Protein AF-A0A812MZ91-F1 (afdb_monomer_lite)

Structure (mmCIF, N/CA/C/O backbone):
data_AF-A0A812MZ91-F1
#
_entry.id   AF-A0A812MZ91-F1
#
loop_
_atom_site.group_PDB
_atom_site.id
_atom_site.type_symbol
_atom_site.label_atom_id
_atom_site.label_alt_id
_atom_site.label_comp_id
_atom_site.label_asym_id
_atom_site.label_entity_id
_atom_site.label_seq_id
_atom_site.pdbx_PDB_ins_code
_atom_site.Cartn_x
_atom_site.Cartn_y
_atom_site.Cartn_z
_atom_site.occupancy
_atom_site.B_iso_or_equiv
_atom_site.auth_seq_id
_atom_site.auth_comp_id
_atom_site.auth_asym_id
_atom_site.auth_atom_id
_atom_site.pdbx_PDB_model_num
ATOM 1 N N . MET A 1 1 ? 17.081 -1.486 -25.525 1.00 64.62 1 MET A N 1
ATOM 2 C CA . MET A 1 1 ? 16.734 -2.925 -25.449 1.00 64.62 1 MET A CA 1
ATOM 3 C C . MET A 1 1 ? 16.630 -3.284 -23.969 1.00 64.62 1 MET A C 1
ATOM 5 O O . MET A 1 1 ? 17.448 -2.777 -23.213 1.00 64.62 1 MET A O 1
ATOM 9 N N . LEU A 1 2 ? 15.611 -4.034 -23.534 1.00 70.88 2 LEU A N 1
ATOM 10 C CA . LEU A 1 2 ? 15.450 -4.390 -22.114 1.00 70.88 2 LEU A CA 1
ATOM 11 C C . LEU A 1 2 ? 16.552 -5.361 -21.653 1.00 70.88 2 LEU A C 1
ATOM 13 O O . LEU A 1 2 ? 16.883 -6.253 -22.438 1.00 70.88 2 LEU A O 1
ATOM 17 N N . PRO A 1 3 ? 17.059 -5.254 -20.407 1.00 80.31 3 PRO A N 1
ATOM 18 C CA . PRO A 1 3 ? 17.924 -6.279 -19.821 1.00 80.31 3 PRO A CA 1
ATOM 19 C C . PRO A 1 3 ? 17.261 -7.661 -19.872 1.00 80.31 3 PRO A C 1
ATOM 21 O O . PRO A 1 3 ? 16.046 -7.759 -19.709 1.00 80.31 3 PRO A O 1
ATOM 24 N N . GLU A 1 4 ? 18.042 -8.724 -20.066 1.00 84.44 4 GLU A N 1
ATOM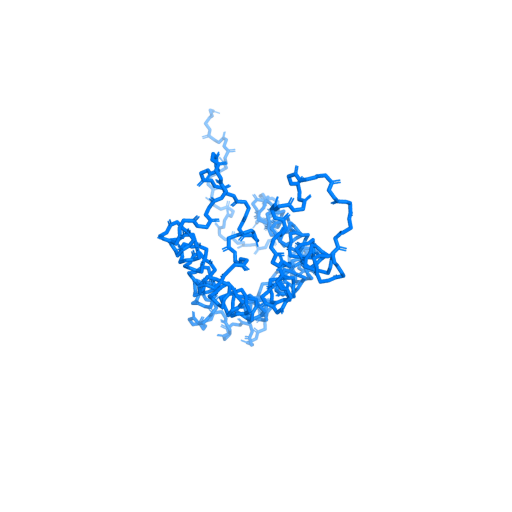 25 C CA . GLU A 1 4 ? 17.540 -10.107 -20.153 1.00 84.44 4 GLU A CA 1
ATOM 26 C C . GLU A 1 4 ? 16.669 -10.486 -18.944 1.00 84.44 4 GLU A C 1
ATOM 28 O O . GLU A 1 4 ? 15.541 -10.945 -19.107 1.00 84.44 4 GLU A O 1
ATOM 33 N N . SER A 1 5 ? 17.111 -10.133 -17.736 1.00 81.50 5 SER A N 1
ATOM 34 C CA . SER A 1 5 ? 16.363 -10.348 -16.490 1.00 81.50 5 SER A CA 1
ATOM 35 C C . SER A 1 5 ? 14.999 -9.642 -16.451 1.00 81.50 5 SER A C 1
ATOM 37 O O . SER A 1 5 ? 14.035 -10.164 -15.887 1.00 81.50 5 SER A O 1
ATOM 39 N N . ALA A 1 6 ? 14.873 -8.469 -17.079 1.00 78.25 6 ALA A N 1
ATOM 40 C CA . ALA A 1 6 ? 13.596 -7.769 -17.197 1.00 78.25 6 ALA A CA 1
ATOM 41 C C . ALA A 1 6 ? 12.661 -8.475 -18.191 1.00 78.25 6 ALA A C 1
ATOM 43 O O . ALA A 1 6 ? 11.450 -8.509 -17.977 1.00 78.25 6 ALA A O 1
ATOM 44 N N . GLN A 1 7 ? 13.208 -9.075 -19.253 1.00 84.06 7 GLN A N 1
ATOM 45 C CA . GLN A 1 7 ? 12.432 -9.850 -20.225 1.00 84.06 7 GLN A CA 1
ATOM 46 C C . GLN A 1 7 ? 11.917 -11.163 -19.628 1.00 84.06 7 GLN A C 1
ATOM 48 O O . GLN A 1 7 ? 10.781 -11.550 -19.897 1.00 84.06 7 GLN A O 1
ATOM 53 N N . GLU A 1 8 ? 12.722 -11.838 -18.808 1.00 86.62 8 GLU A N 1
ATOM 54 C CA . GLU A 1 8 ? 12.293 -13.026 -18.064 1.00 86.62 8 GLU A CA 1
ATOM 55 C C . GLU A 1 8 ? 11.177 -12.689 -17.072 1.00 86.62 8 GLU A C 1
ATOM 57 O O . GLU A 1 8 ? 10.134 -13.343 -17.061 1.00 86.62 8 GLU A O 1
ATOM 62 N N . CYS A 1 9 ? 11.344 -11.610 -16.298 1.00 81.88 9 CYS A N 1
ATOM 63 C CA . CYS A 1 9 ? 10.322 -11.153 -15.358 1.00 81.88 9 CYS A CA 1
ATOM 64 C C . CYS A 1 9 ? 9.018 -10.752 -16.075 1.00 81.88 9 CYS A C 1
ATOM 66 O O . CYS A 1 9 ? 7.933 -11.097 -15.613 1.00 81.88 9 CYS A O 1
ATOM 68 N N . ALA A 1 10 ? 9.106 -10.107 -17.244 1.00 83.44 10 ALA A N 1
ATOM 69 C CA . ALA A 1 10 ? 7.944 -9.731 -18.055 1.00 83.44 10 ALA A CA 1
ATOM 70 C C . ALA A 1 10 ? 7.121 -10.932 -18.558 1.00 83.44 10 ALA A C 1
ATOM 72 O O . ALA A 1 10 ? 5.919 -10.800 -18.786 1.00 83.44 10 ALA A O 1
ATOM 73 N N . LYS A 1 11 ? 7.752 -12.102 -18.722 1.00 87.75 11 LYS A N 1
ATOM 74 C CA . LYS A 1 11 ? 7.082 -13.355 -19.110 1.00 87.75 11 LYS A CA 1
ATOM 75 C C . LYS A 1 11 ? 6.483 -14.102 -17.916 1.00 87.75 11 LYS A C 1
ATOM 77 O O . LYS A 1 11 ? 5.702 -15.030 -18.113 1.00 87.75 11 LYS A O 1
ATOM 82 N N . SER A 1 12 ? 6.848 -13.729 -16.690 1.00 91.12 12 SER A N 1
ATOM 83 C CA . SER A 1 12 ? 6.378 -14.406 -15.486 1.00 91.12 12 SER A CA 1
ATOM 84 C C . SER A 1 12 ? 4.889 -14.125 -15.244 1.00 91.12 12 SER A C 1
ATOM 86 O O . SER A 1 12 ? 4.499 -12.958 -15.146 1.00 91.12 12 SER A O 1
ATOM 88 N N . PRO A 1 13 ? 4.039 -15.155 -15.058 1.00 93.19 13 PRO A N 1
ATOM 89 C CA . PRO A 1 13 ? 2.626 -1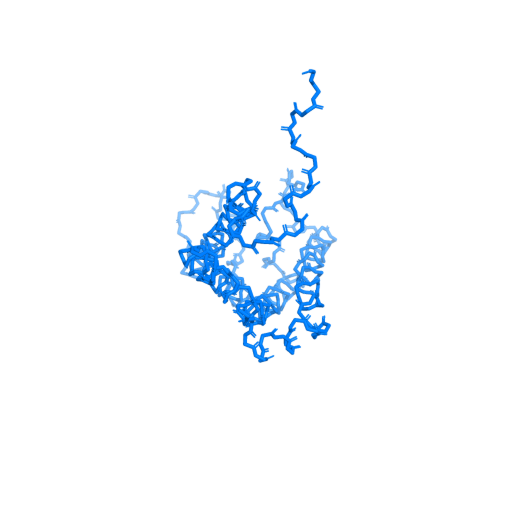4.946 -14.727 1.00 93.19 13 PRO A CA 1
ATOM 90 C C . PRO A 1 13 ? 2.451 -14.228 -13.379 1.00 93.19 13 PRO A C 1
ATOM 92 O O . PRO A 1 13 ? 1.458 -13.531 -13.161 1.00 93.19 13 PRO A O 1
ATOM 95 N N . TRP A 1 14 ? 3.443 -14.336 -12.491 1.00 93.69 14 TRP A N 1
ATOM 96 C CA . TRP A 1 14 ? 3.444 -13.699 -11.175 1.00 93.69 14 TRP A CA 1
ATOM 97 C C . TRP A 1 14 ? 3.466 -12.173 -11.235 1.00 93.69 14 TRP A C 1
ATOM 99 O O . TRP A 1 14 ? 2.962 -11.536 -10.312 1.00 93.69 14 TRP A O 1
ATOM 109 N N . LEU A 1 15 ? 3.971 -11.588 -12.328 1.00 89.12 15 LEU A N 1
ATOM 110 C CA . LEU A 1 15 ? 3.935 -10.140 -12.542 1.00 89.12 15 LEU A CA 1
ATOM 111 C C . LEU A 1 15 ? 2.499 -9.600 -12.465 1.00 89.12 15 LEU A C 1
ATOM 113 O O . LEU A 1 15 ? 2.268 -8.530 -11.907 1.00 89.12 15 LEU A O 1
ATOM 117 N N . TRP A 1 16 ? 1.535 -10.365 -12.979 1.00 90.81 16 TRP A N 1
ATOM 118 C CA . TRP A 1 16 ? 0.121 -9.990 -13.023 1.00 90.81 16 TRP A CA 1
ATOM 119 C C . TRP A 1 16 ? -0.694 -10.629 -11.901 1.00 90.81 16 TRP A C 1
ATOM 121 O O . TRP A 1 16 ? -1.603 -9.999 -11.363 1.00 90.81 16 TRP A O 1
ATOM 131 N N . ALA A 1 17 ? -0.352 -11.861 -11.514 1.00 94.12 17 ALA A N 1
ATOM 132 C CA . ALA A 1 17 ? -1.084 -12.584 -10.483 1.00 94.12 17 ALA A CA 1
ATOM 133 C C . ALA A 1 17 ? -0.936 -11.940 -9.097 1.00 94.12 17 ALA A C 1
ATOM 135 O O . ALA A 1 17 ? -1.937 -11.788 -8.405 1.00 94.12 17 ALA A O 1
ATOM 136 N N . ILE A 1 18 ? 0.271 -11.521 -8.687 1.00 95.38 18 ILE A N 1
ATOM 137 C CA . ILE A 1 18 ? 0.490 -10.983 -7.330 1.00 95.38 18 ILE A CA 1
ATOM 138 C C . ILE A 1 18 ? -0.328 -9.705 -7.068 1.00 95.38 18 ILE A C 1
ATOM 140 O O . ILE A 1 18 ? -1.026 -9.679 -6.053 1.00 95.38 18 ILE A O 1
ATOM 144 N N . PRO A 1 19 ? -0.337 -8.682 -7.949 1.00 91.31 19 PRO A N 1
ATOM 145 C CA . PRO A 1 19 ? -1.206 -7.519 -7.762 1.00 91.31 19 PRO A CA 1
ATOM 146 C C . PRO A 1 19 ? -2.691 -7.892 -7.697 1.00 91.31 19 PRO A C 1
ATOM 148 O O . PRO A 1 19 ? -3.422 -7.352 -6.870 1.00 91.31 19 PRO A O 1
ATOM 151 N N . GLY A 1 20 ? -3.135 -8.838 -8.535 1.00 94.94 20 GLY A N 1
ATOM 152 C CA . GLY A 1 20 ? -4.517 -9.323 -8.537 1.00 94.94 20 GLY A CA 1
ATOM 153 C C . GLY A 1 20 ? -4.904 -10.010 -7.226 1.00 94.94 20 GLY A C 1
ATOM 154 O O . GLY A 1 20 ? -5.945 -9.698 -6.649 1.00 94.94 20 GLY A O 1
ATOM 155 N N . ILE A 1 21 ? -4.037 -10.885 -6.710 1.00 96.88 21 ILE A N 1
ATOM 156 C CA . ILE A 1 21 ? -4.215 -11.547 -5.410 1.00 96.88 21 ILE A CA 1
ATOM 157 C C . ILE A 1 21 ? -4.198 -10.508 -4.283 1.00 96.88 21 ILE A C 1
ATOM 159 O O . ILE A 1 21 ? -5.040 -10.570 -3.393 1.00 96.88 21 ILE A O 1
ATOM 163 N N . GLY A 1 22 ? -3.291 -9.527 -4.331 1.00 95.44 22 GLY A N 1
ATOM 164 C CA . GLY A 1 22 ? -3.230 -8.433 -3.359 1.00 95.44 22 GLY A CA 1
ATOM 165 C C . GLY A 1 22 ? -4.513 -7.604 -3.326 1.00 95.44 22 GLY A C 1
ATOM 166 O O . GLY A 1 22 ? -5.061 -7.361 -2.253 1.00 95.44 22 GLY A O 1
ATOM 167 N N . ALA A 1 23 ? -5.044 -7.233 -4.495 1.00 94.25 23 ALA A N 1
ATOM 168 C CA . ALA A 1 23 ? -6.307 -6.508 -4.606 1.00 94.25 23 ALA A CA 1
ATOM 169 C C . ALA A 1 23 ? -7.493 -7.333 -4.086 1.00 94.25 23 ALA A C 1
ATOM 171 O O . ALA A 1 23 ? -8.323 -6.817 -3.334 1.00 94.25 23 ALA A O 1
ATOM 172 N N . PHE A 1 24 ? -7.558 -8.620 -4.440 1.00 96.38 24 PHE A N 1
ATOM 173 C CA . PHE A 1 24 ? -8.588 -9.532 -3.944 1.00 96.38 24 PHE A CA 1
ATOM 174 C C . PHE A 1 24 ? -8.500 -9.717 -2.424 1.00 96.38 24 PHE A C 1
ATOM 176 O O . PHE A 1 24 ? -9.515 -9.671 -1.739 1.00 96.38 24 PHE A O 1
ATOM 183 N N . CYS A 1 25 ? -7.291 -9.858 -1.877 1.00 96.25 25 CYS A N 1
ATOM 184 C CA . CYS A 1 25 ? -7.063 -9.989 -0.442 1.00 96.25 25 CYS A CA 1
ATOM 185 C C . CYS A 1 25 ? -7.500 -8.726 0.311 1.00 96.25 25 CYS A C 1
ATOM 187 O O . CYS A 1 25 ? -8.271 -8.826 1.264 1.00 96.25 25 CYS A O 1
ATOM 189 N N . GLY A 1 26 ? -7.089 -7.539 -0.143 1.00 94.19 26 GLY A N 1
ATOM 190 C CA . GLY A 1 26 ? -7.459 -6.279 0.502 1.00 94.19 26 GLY A CA 1
ATOM 191 C C . GLY A 1 26 ? -8.965 -6.006 0.443 1.00 94.19 26 GLY A C 1
ATOM 192 O O . GLY A 1 26 ? -9.587 -5.713 1.463 1.00 94.19 26 GLY A O 1
ATOM 193 N N . THR A 1 27 ? -9.582 -6.163 -0.732 1.00 94.94 27 THR A N 1
ATOM 194 C CA . THR A 1 27 ? -11.039 -5.975 -0.896 1.00 94.94 27 THR A CA 1
ATOM 195 C C . THR A 1 27 ? -11.849 -7.032 -0.148 1.00 94.94 27 THR A C 1
ATOM 197 O O . THR A 1 27 ? -12.826 -6.691 0.517 1.00 94.94 27 THR A O 1
ATOM 200 N N . GLY A 1 28 ? -11.415 -8.293 -0.185 1.00 95.94 28 GLY A N 1
ATOM 201 C CA . GLY A 1 28 ? -12.013 -9.389 0.572 1.00 95.94 28 GLY A CA 1
ATOM 202 C C . GLY A 1 28 ? -11.918 -9.174 2.081 1.00 95.94 28 GLY A C 1
ATOM 203 O O . GLY A 1 28 ? -12.900 -9.397 2.780 1.00 95.94 28 GLY A O 1
ATOM 204 N N . THR A 1 29 ? -10.788 -8.659 2.576 1.00 95.44 29 THR A N 1
ATOM 205 C CA . THR A 1 29 ? -10.618 -8.271 3.986 1.00 95.44 29 THR A CA 1
ATOM 206 C C . THR A 1 29 ? -11.635 -7.205 4.368 1.00 95.44 29 THR A C 1
ATOM 208 O O . THR A 1 29 ? -12.370 -7.383 5.331 1.00 95.44 29 THR A O 1
ATOM 211 N N . ILE A 1 30 ? -11.742 -6.127 3.588 1.00 93.25 30 ILE A N 1
ATOM 212 C CA . ILE A 1 30 ? -12.707 -5.049 3.846 1.00 93.25 30 ILE A CA 1
ATOM 213 C C . ILE A 1 30 ? -14.141 -5.591 3.889 1.00 93.25 30 ILE A C 1
ATOM 215 O O . ILE A 1 30 ? -14.887 -5.289 4.820 1.00 93.25 30 ILE A O 1
ATOM 219 N N . ALA A 1 31 ? -14.517 -6.413 2.907 1.00 93.81 31 ALA A N 1
ATOM 220 C CA . ALA A 1 31 ? -15.847 -7.006 2.833 1.00 93.81 31 ALA A CA 1
ATOM 221 C C . ALA A 1 31 ? -16.133 -7.939 4.021 1.00 93.81 31 ALA A C 1
ATOM 223 O O . ALA A 1 31 ? -17.214 -7.871 4.604 1.00 93.81 31 ALA A O 1
ATOM 224 N N . ALA A 1 32 ? -15.166 -8.776 4.405 1.00 94.69 32 ALA A N 1
ATOM 225 C CA . ALA A 1 32 ? -15.294 -9.699 5.528 1.00 94.69 32 ALA A CA 1
ATOM 226 C C . ALA A 1 32 ? -15.422 -8.957 6.863 1.00 94.69 32 ALA A C 1
ATOM 228 O O . ALA A 1 32 ? -16.331 -9.251 7.635 1.00 94.69 32 ALA A O 1
ATOM 229 N N . VAL A 1 33 ? -14.567 -7.961 7.114 1.00 93.19 33 VAL A N 1
ATOM 230 C CA . VAL A 1 33 ? -14.615 -7.142 8.335 1.00 93.19 33 VAL A CA 1
ATOM 231 C C . VAL A 1 33 ? -15.950 -6.393 8.414 1.00 93.19 33 VAL A C 1
ATOM 233 O O . VAL A 1 33 ? -16.596 -6.412 9.457 1.00 93.19 33 VAL A O 1
ATOM 236 N N . TYR A 1 34 ? -16.423 -5.806 7.308 1.00 91.56 34 TYR A N 1
ATOM 237 C CA . TYR A 1 34 ? -17.739 -5.161 7.270 1.00 91.56 34 TYR A CA 1
ATOM 238 C C . TYR A 1 34 ? -18.876 -6.140 7.582 1.00 91.56 34 TYR A C 1
ATOM 240 O O . TYR A 1 34 ? -19.752 -5.831 8.386 1.00 91.56 34 TYR A O 1
ATOM 248 N N . HIS A 1 35 ? -18.863 -7.322 6.962 1.00 92.69 35 HIS A N 1
ATOM 249 C CA . HIS A 1 35 ? -19.881 -8.344 7.189 1.00 92.69 35 HIS A CA 1
ATOM 250 C C . HIS A 1 35 ? -19.919 -8.795 8.653 1.00 92.69 35 HIS A C 1
ATOM 252 O O . HIS A 1 35 ? -20.995 -8.843 9.249 1.00 92.69 35 HIS A O 1
ATOM 258 N N . LEU A 1 36 ? -18.752 -9.068 9.241 1.00 93.38 36 LEU A N 1
ATOM 259 C CA . LEU A 1 36 ? -18.623 -9.461 10.641 1.00 93.38 36 LEU A CA 1
ATOM 260 C C . LEU A 1 36 ? -19.127 -8.354 11.574 1.00 93.38 36 LEU A C 1
ATOM 262 O O . LEU A 1 36 ? -20.018 -8.618 12.380 1.00 93.38 36 LEU A O 1
ATOM 266 N N . ALA A 1 37 ? -18.673 -7.112 11.385 1.00 90.19 37 ALA A N 1
ATOM 267 C CA . ALA A 1 37 ? -19.113 -5.966 12.180 1.00 90.19 37 ALA A CA 1
ATOM 268 C C . ALA A 1 37 ? -20.631 -5.726 12.076 1.00 90.19 37 ALA A C 1
ATOM 270 O O . ALA A 1 37 ? -21.291 -5.444 13.076 1.00 90.19 37 ALA A O 1
ATOM 271 N N . ALA A 1 38 ? -21.206 -5.867 10.877 1.00 89.38 38 ALA A N 1
ATOM 272 C CA . ALA A 1 38 ? -22.647 -5.754 10.663 1.00 89.38 38 ALA A CA 1
ATOM 273 C C . ALA A 1 38 ? -23.416 -6.870 11.382 1.00 89.38 38 ALA A C 1
ATOM 275 O O . ALA A 1 38 ? -24.393 -6.598 12.077 1.00 89.38 38 ALA A O 1
ATOM 276 N N . SER A 1 39 ? -22.957 -8.118 11.247 1.00 91.88 39 SER A N 1
ATOM 277 C CA . SER A 1 39 ? -23.596 -9.284 11.865 1.00 91.88 39 SER A CA 1
ATOM 278 C C . SER A 1 39 ? -23.500 -9.285 13.395 1.00 91.88 39 SER A C 1
ATOM 280 O O . SER A 1 39 ? -24.424 -9.746 14.060 1.00 91.88 39 SER A O 1
ATOM 282 N N . GLY A 1 40 ? -22.423 -8.721 13.952 1.00 90.00 40 GLY A N 1
ATOM 283 C CA . GLY A 1 40 ? -22.219 -8.554 15.391 1.00 90.00 40 GLY A CA 1
ATOM 284 C C . GLY A 1 40 ? -22.908 -7.324 15.988 1.00 90.00 40 GLY A C 1
ATOM 285 O O . GLY A 1 40 ? -22.879 -7.140 17.200 1.00 90.00 40 GLY A O 1
ATOM 286 N N . GLY A 1 41 ? -23.526 -6.462 15.170 1.00 88.44 41 GLY A N 1
ATOM 287 C CA . GLY A 1 41 ? -24.108 -5.203 15.649 1.00 88.44 41 GLY A CA 1
ATOM 288 C C . GLY A 1 41 ? -23.062 -4.187 16.130 1.00 88.44 41 GLY A C 1
ATOM 289 O O . GLY A 1 41 ? -23.378 -3.306 16.923 1.00 88.44 41 GLY A O 1
ATOM 290 N N . HIS A 1 42 ? -21.818 -4.302 15.658 1.00 87.19 42 HIS A N 1
ATOM 291 C CA . HIS A 1 42 ? -20.693 -3.435 16.021 1.00 87.19 42 HIS A CA 1
ATOM 292 C C . HIS A 1 42 ? -20.615 -2.156 15.170 1.00 87.19 42 HIS A C 1
ATOM 294 O O . HIS A 1 42 ? -19.781 -1.283 15.422 1.00 87.19 42 HIS A O 1
ATOM 300 N N . LEU A 1 43 ? -21.470 -2.023 14.149 1.00 83.69 43 LEU A N 1
ATOM 301 C CA . LEU A 1 43 ? -21.525 -0.815 13.329 1.00 83.69 43 LEU A CA 1
ATOM 302 C C . LEU A 1 43 ? -22.046 0.381 14.144 1.00 83.69 43 LEU A C 1
ATOM 304 O O . LEU A 1 43 ? -23.054 0.255 14.844 1.00 83.69 43 LEU A O 1
ATOM 308 N N . PRO A 1 44 ? -21.416 1.565 14.026 1.00 74.88 44 PRO A N 1
ATOM 309 C CA . PRO A 1 44 ? -21.918 2.755 14.690 1.00 74.88 44 PRO A CA 1
ATOM 310 C C . PRO A 1 44 ? -23.344 3.088 14.220 1.00 74.88 44 PRO A C 1
ATOM 312 O O . PRO A 1 44 ? -23.635 2.996 13.020 1.00 74.88 44 PRO A O 1
ATOM 315 N N . PRO A 1 45 ? -24.236 3.515 15.135 1.00 73.44 45 PRO A N 1
ATOM 316 C CA . PRO A 1 45 ? -25.602 3.870 14.778 1.00 73.44 45 PRO A CA 1
ATOM 317 C C . PRO A 1 45 ? -25.599 4.980 13.721 1.00 73.44 45 PRO A C 1
ATOM 319 O O . PRO A 1 45 ? -24.844 5.947 13.819 1.00 73.44 45 PRO A O 1
ATOM 322 N N . ASN A 1 46 ? -26.451 4.832 12.704 1.00 78.12 46 ASN A N 1
ATOM 323 C CA . ASN A 1 46 ? -26.554 5.723 11.539 1.00 78.12 46 ASN A CA 1
ATOM 324 C C . ASN A 1 46 ? -25.325 5.753 10.608 1.00 78.12 46 ASN A C 1
ATOM 326 O O . ASN A 1 46 ? -25.232 6.639 9.760 1.00 78.12 46 ASN A O 1
ATOM 330 N N . SER A 1 47 ? -24.393 4.801 10.720 1.00 71.94 47 SER A N 1
ATOM 331 C CA . SER A 1 47 ? -23.278 4.674 9.779 1.00 71.94 47 SER A CA 1
ATOM 332 C C . SER A 1 47 ? -23.486 3.496 8.833 1.00 71.94 47 SER A C 1
ATOM 334 O O . SER A 1 47 ? -23.451 2.339 9.240 1.00 71.94 47 SER A O 1
ATOM 336 N N . THR A 1 48 ? -23.681 3.782 7.547 1.00 67.56 48 THR A N 1
ATOM 337 C CA . THR A 1 48 ? -23.783 2.748 6.503 1.00 67.56 48 THR A CA 1
ATOM 338 C C . THR A 1 48 ? -22.416 2.310 5.980 1.00 67.56 48 THR A C 1
ATOM 340 O O . THR A 1 48 ? -22.252 1.162 5.575 1.00 67.56 48 THR A O 1
ATOM 343 N N . THR A 1 49 ? -21.431 3.213 5.999 1.00 71.50 49 THR A N 1
ATOM 344 C CA . THR A 1 49 ? -20.073 3.003 5.469 1.00 71.50 49 THR A CA 1
ATOM 345 C C . THR A 1 49 ? -19.041 3.714 6.353 1.00 71.50 49 THR A C 1
ATOM 347 O O . THR A 1 49 ? -18.499 4.753 5.953 1.00 71.50 49 THR A O 1
ATOM 350 N N . PRO A 1 50 ? -18.789 3.230 7.581 1.00 71.62 50 PRO A N 1
ATOM 351 C CA . PRO A 1 50 ? -17.753 3.819 8.417 1.00 71.62 50 PRO A CA 1
ATOM 352 C C . PRO A 1 50 ? -16.373 3.622 7.764 1.00 71.62 50 PRO A C 1
ATOM 354 O O . PRO A 1 50 ? -16.177 2.664 7.008 1.00 71.62 50 PRO A O 1
ATOM 357 N N . PRO A 1 51 ? -15.399 4.506 8.048 1.00 79.06 51 PRO A N 1
ATOM 358 C CA . PRO A 1 51 ? -14.007 4.280 7.686 1.00 79.06 51 PRO A CA 1
ATOM 359 C C . PRO A 1 51 ? -13.553 2.860 8.030 1.00 79.06 51 PRO A C 1
ATOM 361 O O . PRO A 1 51 ? -13.808 2.368 9.127 1.00 79.06 51 PRO A O 1
ATOM 364 N N . ILE A 1 52 ? -12.862 2.214 7.091 1.00 78.06 52 ILE A N 1
ATOM 365 C CA . ILE A 1 52 ? -12.454 0.803 7.185 1.00 78.06 52 ILE A CA 1
ATOM 366 C C . ILE A 1 52 ? -11.663 0.512 8.466 1.00 78.06 52 ILE A C 1
ATOM 368 O O . ILE A 1 52 ? -11.840 -0.538 9.075 1.00 78.06 52 ILE A O 1
ATOM 372 N N . SER A 1 53 ? -10.841 1.459 8.913 1.00 72.56 53 SER A N 1
ATOM 373 C CA . SER A 1 53 ? -10.073 1.342 10.153 1.00 72.56 53 SER A CA 1
ATOM 374 C C . SER A 1 53 ? -10.952 1.210 11.405 1.00 72.56 53 SER A C 1
ATOM 376 O O . SER A 1 53 ? -10.523 0.597 12.377 1.00 72.56 53 SER A O 1
ATOM 378 N N . PHE A 1 54 ? -12.190 1.717 11.390 1.00 75.38 54 PHE A N 1
ATOM 379 C CA . PHE A 1 54 ? -13.151 1.550 12.488 1.00 75.38 54 PHE A CA 1
ATOM 380 C C . PHE A 1 54 ? -13.890 0.217 12.459 1.00 75.38 54 PHE A C 1
ATOM 382 O O . PHE A 1 54 ? -14.486 -0.160 13.464 1.00 75.38 54 PHE A O 1
ATOM 389 N N . LEU A 1 55 ? -13.863 -0.487 11.328 1.00 76.00 55 LEU A N 1
ATOM 390 C CA . LEU A 1 55 ? -14.518 -1.781 11.209 1.00 76.00 55 LEU A CA 1
ATOM 391 C C . LEU A 1 55 ? -13.715 -2.881 11.901 1.00 76.00 55 LEU A C 1
ATOM 393 O O . LEU A 1 55 ? -14.312 -3.849 12.316 1.00 76.00 55 LEU A O 1
ATOM 397 N N . GLY A 1 56 ? -12.397 -2.750 12.066 1.00 75.88 56 GLY A N 1
ATOM 398 C CA . GLY A 1 56 ? -11.550 -3.779 12.680 1.00 75.88 56 GLY A CA 1
ATOM 399 C C . GLY A 1 56 ? -11.271 -3.564 14.166 1.00 75.88 56 GLY A C 1
ATOM 400 O O . GLY A 1 56 ? -10.138 -3.771 14.568 1.00 75.88 56 GLY A O 1
ATOM 401 N N . VAL A 1 57 ? -12.219 -3.063 14.964 1.00 81.75 57 VAL A N 1
ATOM 402 C CA . VAL A 1 57 ? -11.951 -2.633 16.358 1.00 81.75 57 VAL A CA 1
ATOM 403 C C . VAL A 1 57 ? -12.332 -3.690 17.404 1.00 81.75 57 VAL A C 1
ATOM 405 O O . VAL A 1 57 ? -11.736 -3.717 18.481 1.00 81.75 57 VAL A O 1
ATOM 408 N N . LEU A 1 58 ? -13.310 -4.550 17.113 1.00 86.50 58 LEU A N 1
ATOM 409 C CA . LEU A 1 58 ? -13.762 -5.622 18.005 1.00 86.50 58 LEU A CA 1
ATOM 410 C C . LEU A 1 58 ? -13.480 -6.992 17.372 1.00 86.50 58 LEU A C 1
ATOM 412 O O . LEU A 1 58 ? -13.219 -7.096 16.176 1.00 86.50 58 LEU A O 1
ATOM 416 N N . GLU A 1 59 ? -13.467 -8.049 18.182 1.00 90.00 59 GLU A N 1
ATOM 417 C CA . GLU A 1 59 ? -13.342 -9.417 17.667 1.00 90.00 59 GLU A CA 1
ATOM 418 C C . GLU A 1 59 ? -14.708 -9.953 17.206 1.00 90.00 59 GLU A C 1
ATOM 420 O O . GLU A 1 59 ? -15.715 -9.668 17.865 1.00 90.00 59 GLU A O 1
ATOM 425 N N . PRO A 1 60 ? -14.753 -10.786 16.144 1.00 93.12 60 PRO A N 1
ATOM 426 C CA . PRO A 1 60 ? -13.619 -11.398 15.425 1.00 93.12 60 PRO A CA 1
ATOM 427 C C . PRO A 1 60 ? -13.025 -10.555 14.279 1.00 93.12 60 PRO A C 1
ATOM 429 O O . PRO A 1 60 ? -12.035 -10.944 13.653 1.00 93.12 60 PRO A O 1
ATOM 432 N N . GLU A 1 61 ? -13.645 -9.430 13.930 1.00 92.31 61 GLU A N 1
ATOM 433 C CA . GLU A 1 61 ? -13.278 -8.655 12.747 1.00 92.31 61 GLU A CA 1
ATOM 434 C C . GLU A 1 61 ? -11.917 -7.955 12.857 1.00 92.31 61 GLU A C 1
ATOM 436 O O . GLU A 1 61 ? -11.247 -7.744 11.845 1.00 92.31 61 GLU A O 1
ATOM 441 N N . HIS A 1 62 ? -11.460 -7.679 14.075 1.00 91.31 62 HIS A N 1
ATOM 442 C CA . HIS A 1 62 ? -10.122 -7.179 14.369 1.00 91.31 62 HIS A CA 1
ATOM 443 C C . HIS A 1 62 ? -9.031 -8.155 13.901 1.00 91.31 62 HIS A C 1
ATOM 445 O O . HIS A 1 62 ? -8.148 -7.751 13.142 1.00 91.31 62 HIS A O 1
ATOM 451 N N . THR A 1 63 ? -9.124 -9.449 14.228 1.00 94.06 63 THR A N 1
ATOM 452 C CA . THR A 1 63 ? -8.161 -10.458 13.742 1.00 94.06 63 THR A CA 1
ATOM 453 C C . THR A 1 63 ? -8.126 -10.526 12.209 1.00 94.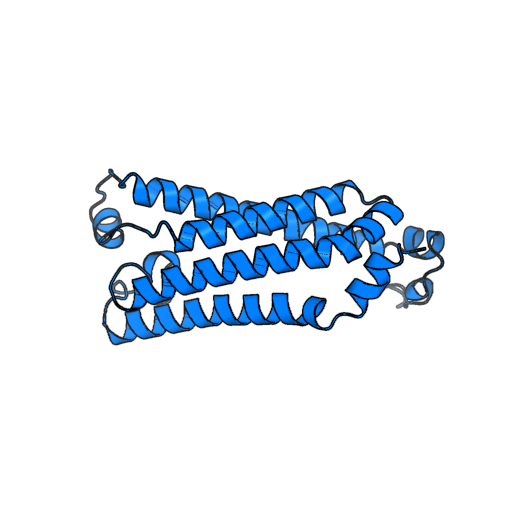06 63 THR A C 1
ATOM 455 O O . THR A 1 63 ? -7.054 -10.573 11.598 1.00 94.06 63 THR A O 1
ATOM 458 N N . VAL A 1 64 ? -9.300 -10.497 11.565 1.00 95.12 64 VAL A N 1
ATOM 459 C CA . VAL A 1 64 ? -9.408 -10.519 10.095 1.00 95.12 64 VAL A CA 1
ATOM 460 C C . VAL A 1 64 ? -8.757 -9.281 9.483 1.00 95.12 64 VAL A C 1
ATOM 462 O O . VAL A 1 64 ? -8.010 -9.399 8.511 1.00 95.12 64 VAL A O 1
ATOM 465 N N . TYR A 1 65 ? -8.988 -8.107 10.073 1.00 94.00 65 TYR A N 1
ATOM 466 C CA . TYR A 1 65 ? -8.360 -6.857 9.660 1.00 94.00 65 TYR A CA 1
ATOM 467 C C . TYR A 1 65 ? -6.831 -6.943 9.740 1.00 94.00 65 TYR A C 1
ATOM 469 O O . TYR A 1 65 ? -6.148 -6.631 8.762 1.00 94.00 65 TYR A O 1
ATOM 477 N N . GLN A 1 66 ? -6.292 -7.394 10.878 1.00 94.19 66 GLN A N 1
ATOM 478 C CA . GLN A 1 66 ? -4.849 -7.468 11.114 1.00 94.19 66 GLN A CA 1
ATOM 479 C C . GLN A 1 66 ? -4.146 -8.338 10.073 1.00 94.19 66 GLN A C 1
ATOM 481 O O . GLN A 1 66 ? -3.223 -7.890 9.386 1.00 94.19 66 GLN A O 1
ATOM 486 N N . LEU A 1 67 ? -4.620 -9.576 9.920 1.00 96.06 67 LEU A N 1
ATOM 487 C CA . LEU A 1 67 ? -4.037 -10.535 8.987 1.00 96.06 67 LEU A CA 1
ATOM 488 C C . LEU A 1 67 ? -4.231 -10.092 7.538 1.00 96.06 67 LEU A C 1
ATOM 490 O O . LEU A 1 67 ? -3.295 -10.153 6.743 1.00 96.06 67 LEU A O 1
ATOM 494 N N . GLY A 1 68 ? -5.424 -9.608 7.199 1.00 95.81 68 GLY A N 1
ATOM 495 C CA . GLY A 1 68 ? -5.754 -9.182 5.849 1.00 95.81 68 GLY A CA 1
ATOM 496 C C . GLY A 1 68 ? -4.905 -8.008 5.365 1.00 95.81 68 GLY A C 1
ATOM 497 O O . GLY A 1 68 ? -4.323 -8.071 4.278 1.00 95.81 68 GLY A O 1
ATOM 498 N N . PHE A 1 69 ? -4.754 -6.957 6.178 1.00 95.19 69 PHE A N 1
ATOM 499 C CA . PHE A 1 69 ? -3.918 -5.804 5.823 1.00 95.19 69 PHE A CA 1
ATOM 500 C C . PHE A 1 69 ? -2.418 -6.109 5.877 1.00 95.19 69 PHE A C 1
ATOM 502 O O . PHE A 1 69 ? -1.675 -5.614 5.024 1.00 95.19 69 PHE A O 1
ATOM 509 N N . LEU A 1 70 ? -1.971 -6.981 6.789 1.00 97.00 70 LEU A N 1
ATOM 510 C CA . LEU A 1 70 ? -0.592 -7.473 6.796 1.00 97.00 70 LEU A CA 1
ATOM 511 C C . LEU A 1 70 ? -0.263 -8.218 5.495 1.00 97.00 70 LEU A C 1
ATOM 513 O O . LEU A 1 70 ? 0.702 -7.872 4.812 1.00 97.00 70 LEU A O 1
ATOM 517 N N . VAL A 1 71 ? -1.088 -9.198 5.116 1.00 97.62 71 VAL A N 1
ATOM 518 C CA . VAL A 1 71 ? -0.908 -9.972 3.878 1.00 97.62 71 VAL A CA 1
ATOM 519 C C . VAL A 1 71 ? -0.997 -9.064 2.652 1.00 97.62 71 VAL A C 1
ATOM 521 O O . VAL A 1 71 ? -0.154 -9.161 1.759 1.00 97.62 71 VAL A O 1
ATOM 524 N N . THR A 1 72 ? -1.950 -8.129 2.626 1.00 97.38 72 THR A N 1
ATOM 525 C CA . THR A 1 72 ? -2.074 -7.140 1.546 1.00 97.38 72 THR A CA 1
ATOM 526 C C . THR A 1 72 ? -0.799 -6.306 1.407 1.00 97.38 72 THR A C 1
ATOM 528 O O . THR A 1 72 ? -0.275 -6.176 0.303 1.00 97.38 72 THR A O 1
ATOM 531 N N . GLY A 1 73 ? -0.249 -5.789 2.510 1.00 97.44 73 GLY A N 1
ATOM 532 C CA . GLY A 1 73 ? 0.998 -5.020 2.494 1.00 97.44 73 GLY A CA 1
ATOM 533 C C . GLY A 1 73 ? 2.197 -5.822 1.976 1.00 97.44 73 GLY A C 1
ATOM 534 O O . GLY A 1 73 ? 2.981 -5.310 1.176 1.00 97.44 73 GLY A O 1
ATOM 535 N N . LEU A 1 74 ? 2.311 -7.100 2.350 1.00 98.06 74 LEU A N 1
ATOM 536 C CA . LEU A 1 74 ? 3.362 -7.994 1.846 1.00 98.06 74 LEU A CA 1
ATOM 537 C C . LEU A 1 74 ? 3.209 -8.292 0.344 1.00 98.06 74 LEU A C 1
ATOM 539 O O . LEU A 1 74 ? 4.198 -8.292 -0.392 1.00 98.06 74 LEU A O 1
ATOM 543 N N . LEU A 1 75 ? 1.980 -8.498 -0.136 1.00 98.00 75 LEU A N 1
ATOM 544 C CA . LEU A 1 75 ? 1.696 -8.696 -1.561 1.00 98.00 75 LEU A CA 1
ATOM 545 C C . LEU A 1 75 ? 1.952 -7.425 -2.380 1.00 98.00 75 LEU A C 1
ATOM 547 O O . LEU A 1 75 ? 2.456 -7.511 -3.503 1.00 98.00 75 LEU A O 1
ATOM 551 N N . LEU A 1 76 ? 1.672 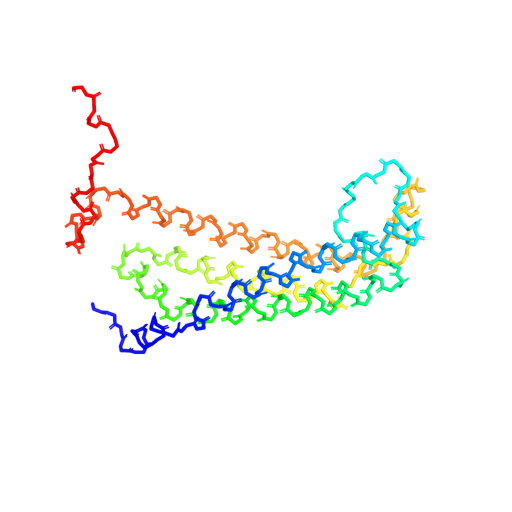-6.242 -1.824 1.00 96.88 76 LEU A N 1
ATOM 552 C CA . LEU A 1 76 ? 2.052 -4.966 -2.433 1.00 96.88 76 LEU A CA 1
ATOM 553 C C . LEU A 1 76 ? 3.577 -4.836 -2.522 1.00 96.88 76 LEU A C 1
ATOM 555 O O . LEU A 1 76 ? 4.086 -4.528 -3.597 1.00 96.88 76 LEU A O 1
ATOM 559 N N . ALA A 1 77 ? 4.322 -5.171 -1.465 1.00 97.94 77 ALA A N 1
ATOM 560 C CA . ALA A 1 77 ? 5.786 -5.150 -1.487 1.00 97.94 77 ALA A CA 1
ATOM 561 C C . ALA A 1 77 ? 6.362 -6.092 -2.561 1.00 97.94 77 ALA A C 1
ATOM 563 O O . ALA A 1 77 ? 7.240 -5.706 -3.340 1.00 97.94 77 ALA A O 1
ATOM 564 N N . ALA A 1 78 ? 5.829 -7.314 -2.655 1.00 97.12 78 ALA A N 1
ATOM 565 C CA . ALA A 1 78 ? 6.187 -8.263 -3.707 1.00 97.12 78 ALA A CA 1
ATOM 566 C C . ALA A 1 78 ? 5.848 -7.717 -5.106 1.00 97.12 78 ALA A C 1
ATOM 568 O O . ALA A 1 78 ? 6.665 -7.817 -6.025 1.00 97.12 78 ALA A O 1
ATOM 569 N N . SER A 1 79 ? 4.686 -7.072 -5.255 1.00 96.06 79 SER A N 1
ATOM 570 C CA . SER A 1 79 ? 4.280 -6.410 -6.499 1.00 96.06 79 SER A CA 1
ATOM 571 C C . SER A 1 79 ? 5.271 -5.317 -6.889 1.00 96.06 79 SER A C 1
ATOM 573 O O . SER A 1 79 ? 5.762 -5.322 -8.014 1.00 96.06 79 SER A O 1
ATOM 575 N N . VAL A 1 80 ? 5.644 -4.432 -5.960 1.00 96.81 80 VAL A N 1
ATOM 576 C CA . VAL A 1 80 ? 6.625 -3.364 -6.202 1.00 96.81 80 VAL A CA 1
ATOM 577 C C . VAL A 1 80 ? 7.963 -3.953 -6.633 1.00 96.81 80 VAL A C 1
ATOM 579 O O . VAL A 1 80 ? 8.552 -3.479 -7.604 1.00 96.81 80 VAL A O 1
ATOM 582 N N . ARG A 1 81 ? 8.436 -5.017 -5.973 1.00 95.38 81 ARG A N 1
ATOM 583 C CA . ARG A 1 81 ? 9.697 -5.689 -6.319 1.00 95.38 81 ARG A CA 1
ATOM 584 C C . ARG A 1 81 ? 9.697 -6.244 -7.746 1.00 95.38 81 ARG A C 1
ATOM 586 O O . ARG A 1 81 ? 10.688 -6.046 -8.451 1.00 95.38 81 ARG A O 1
ATOM 593 N N . LEU A 1 82 ? 8.625 -6.929 -8.152 1.00 91.38 82 LEU A N 1
ATOM 594 C CA . LEU A 1 82 ? 8.492 -7.512 -9.493 1.00 91.38 82 LEU A CA 1
ATOM 595 C C . LEU A 1 82 ? 8.321 -6.434 -10.563 1.00 91.38 82 LEU A C 1
ATOM 597 O O . LEU A 1 82 ? 9.050 -6.418 -11.554 1.00 91.38 82 LEU A O 1
ATOM 601 N N . TRP A 1 83 ? 7.401 -5.496 -10.338 1.00 89.19 83 TRP A N 1
ATOM 602 C CA . TRP A 1 83 ? 7.100 -4.433 -11.291 1.00 89.19 83 TRP A CA 1
ATOM 603 C C . TRP A 1 83 ? 8.287 -3.503 -11.499 1.00 89.19 83 TRP A C 1
ATOM 605 O O . TRP A 1 83 ? 8.565 -3.120 -12.630 1.00 89.19 83 TRP A O 1
ATOM 615 N N . SER A 1 84 ? 9.055 -3.200 -10.453 1.00 92.56 84 SER A N 1
ATOM 616 C CA . SER A 1 84 ? 10.235 -2.337 -10.585 1.00 92.56 84 SER A CA 1
ATOM 617 C C . SER A 1 84 ? 11.344 -2.973 -11.419 1.00 92.56 84 SER A C 1
ATOM 619 O O . SER A 1 84 ? 12.087 -2.250 -12.073 1.00 92.56 84 SER A O 1
ATOM 621 N N . ALA A 1 85 ? 11.441 -4.306 -11.462 1.00 90.25 85 ALA A N 1
ATOM 622 C CA . ALA A 1 85 ? 12.404 -4.990 -12.326 1.00 90.25 85 ALA A CA 1
ATOM 623 C C . ALA A 1 85 ? 12.069 -4.846 -13.822 1.00 90.25 85 ALA A C 1
ATOM 625 O O . ALA A 1 85 ? 12.966 -4.921 -14.658 1.00 90.25 85 ALA A O 1
ATOM 626 N N . VAL A 1 86 ? 10.793 -4.627 -14.159 1.00 87.00 86 VAL A N 1
ATOM 627 C CA . VAL A 1 86 ? 10.313 -4.529 -15.547 1.00 87.00 86 VAL A CA 1
ATOM 628 C C . VAL A 1 86 ? 10.096 -3.075 -15.960 1.00 87.00 86 VAL A C 1
ATOM 630 O O . VAL A 1 86 ? 10.635 -2.622 -16.966 1.00 87.00 86 VAL A O 1
ATOM 633 N N . PHE A 1 87 ? 9.324 -2.321 -15.179 1.00 86.12 87 PHE A N 1
ATOM 634 C CA . PHE A 1 87 ? 8.842 -0.995 -15.554 1.00 86.12 87 PHE A CA 1
ATOM 635 C C . PHE A 1 87 ? 9.828 0.127 -15.250 1.00 86.12 87 PHE A C 1
ATOM 637 O O . PHE A 1 87 ? 9.884 1.081 -16.021 1.00 86.12 87 PHE A O 1
ATOM 644 N N . ALA A 1 88 ? 10.640 0.031 -14.191 1.00 89.56 88 ALA A N 1
ATOM 645 C CA . ALA A 1 88 ? 11.601 1.095 -13.902 1.00 89.56 88 ALA A CA 1
ATOM 646 C C . ALA A 1 88 ? 12.639 1.263 -15.034 1.00 89.56 88 ALA A C 1
ATOM 648 O O . ALA A 1 88 ? 12.797 2.391 -15.500 1.00 89.56 88 ALA A O 1
ATOM 649 N N . PRO A 1 89 ? 13.252 0.190 -15.586 1.00 86.31 89 PRO A N 1
ATOM 650 C CA . PRO A 1 89 ? 14.135 0.315 -16.748 1.00 86.31 89 PRO A CA 1
ATOM 651 C C . PRO A 1 89 ? 13.444 0.900 -17.986 1.00 86.31 89 PRO A C 1
ATOM 653 O O . PRO A 1 89 ? 14.067 1.657 -18.726 1.00 86.31 89 PRO A O 1
ATOM 656 N N . LEU A 1 90 ? 12.164 0.575 -18.213 1.00 83.06 90 LEU A N 1
ATOM 657 C CA . LEU A 1 90 ? 11.388 1.125 -19.331 1.00 83.06 90 LEU A CA 1
ATOM 658 C C . LEU A 1 90 ? 11.160 2.628 -19.183 1.00 83.06 90 LEU A C 1
ATOM 660 O O . LEU A 1 90 ? 11.351 3.371 -20.142 1.00 83.06 90 LEU A O 1
ATOM 664 N N . LEU A 1 91 ? 10.771 3.071 -17.988 1.00 86.75 91 LEU A N 1
ATOM 665 C CA . LEU A 1 91 ? 10.553 4.484 -17.694 1.00 86.75 91 LEU A CA 1
ATOM 666 C C . LEU A 1 91 ? 11.866 5.271 -17.753 1.00 86.75 91 LEU A C 1
ATOM 668 O O . LEU A 1 91 ? 11.905 6.340 -18.349 1.00 86.75 91 LEU A O 1
ATOM 672 N N . THR A 1 92 ? 12.963 4.733 -17.222 1.00 89.31 92 THR A N 1
ATOM 673 C CA . THR A 1 92 ? 14.286 5.362 -17.344 1.00 89.31 92 THR A CA 1
ATOM 674 C C . THR A 1 92 ? 14.737 5.458 -18.800 1.00 89.31 92 THR A C 1
ATOM 676 O O . THR A 1 92 ? 15.151 6.523 -19.238 1.00 89.31 92 THR A O 1
ATOM 679 N N . ALA A 1 93 ? 14.588 4.395 -19.598 1.00 83.31 93 ALA A N 1
ATOM 680 C CA . ALA A 1 93 ? 14.910 4.444 -21.028 1.00 83.31 93 ALA A CA 1
ATOM 681 C C . ALA A 1 93 ? 14.042 5.453 -21.808 1.00 83.31 93 ALA A C 1
ATOM 683 O O . ALA A 1 93 ? 14.423 5.889 -22.892 1.00 83.31 93 ALA A O 1
ATOM 684 N N . ALA A 1 94 ? 12.885 5.819 -21.253 1.00 81.44 94 ALA A N 1
ATOM 685 C CA . ALA A 1 94 ? 11.979 6.833 -21.769 1.00 81.44 94 ALA A CA 1
ATOM 686 C C . ALA A 1 94 ? 12.288 8.267 -21.287 1.00 81.44 94 ALA A C 1
ATOM 688 O O . ALA A 1 94 ? 11.541 9.182 -21.635 1.00 81.44 94 ALA A O 1
ATOM 689 N N . GLY A 1 95 ? 13.342 8.483 -20.491 1.00 87.06 95 GLY A N 1
ATOM 690 C CA . GLY A 1 95 ? 13.637 9.785 -19.873 1.00 87.06 95 GLY A CA 1
ATOM 691 C C . GLY A 1 95 ? 12.630 10.182 -18.786 1.00 87.06 95 GLY A C 1
ATOM 692 O O . GLY A 1 95 ? 12.343 11.362 -18.591 1.00 87.06 95 GLY A O 1
ATOM 693 N N . LEU A 1 96 ? 12.012 9.189 -18.136 1.00 90.25 96 LEU A N 1
ATOM 694 C CA . LEU A 1 96 ? 11.029 9.345 -17.062 1.00 90.25 96 LEU A CA 1
ATOM 695 C C . LEU A 1 96 ? 11.568 8.807 -15.728 1.00 90.25 96 LEU A C 1
ATOM 697 O O . LEU A 1 96 ? 10.847 8.169 -14.957 1.00 90.25 96 LEU A O 1
ATOM 701 N N . GLU A 1 97 ? 12.837 9.071 -15.430 1.00 94.12 97 GLU A N 1
ATOM 702 C CA . GLU A 1 97 ? 13.538 8.594 -14.233 1.00 94.12 97 GLU A CA 1
ATOM 703 C C . GLU A 1 97 ? 12.828 9.017 -12.948 1.00 94.12 97 GLU A C 1
ATOM 705 O O . GLU A 1 97 ? 12.683 8.219 -12.023 1.00 94.12 97 GLU A O 1
ATOM 710 N N . GLN A 1 98 ? 12.317 10.251 -12.908 1.00 94.50 98 GLN A N 1
ATOM 711 C CA . GLN A 1 98 ? 11.548 10.747 -11.766 1.00 94.50 98 GLN A CA 1
ATOM 712 C C . GLN A 1 98 ? 10.257 9.945 -11.562 1.00 94.50 98 GLN A C 1
ATOM 714 O O . GLN A 1 98 ? 9.911 9.619 -10.428 1.00 94.50 98 GLN A O 1
ATOM 719 N N . CYS A 1 99 ? 9.562 9.568 -12.640 1.00 93.38 99 CYS A N 1
ATOM 720 C CA . CYS A 1 99 ? 8.349 8.753 -12.534 1.00 93.38 99 CYS A CA 1
ATOM 721 C C . CYS A 1 99 ? 8.668 7.345 -12.030 1.00 93.38 99 CYS A C 1
ATOM 723 O O . CYS A 1 99 ? 7.949 6.826 -11.180 1.00 93.38 99 CYS A O 1
ATOM 725 N N . ALA A 1 100 ? 9.761 6.749 -12.514 1.00 94.19 100 ALA A N 1
ATOM 726 C CA . ALA A 1 100 ? 10.264 5.476 -12.006 1.00 94.19 100 ALA A CA 1
ATOM 727 C C . ALA A 1 100 ? 10.585 5.558 -10.504 1.00 94.19 100 ALA A C 1
ATOM 729 O O . ALA A 1 100 ? 10.129 4.714 -9.733 1.00 94.19 100 ALA A O 1
ATOM 730 N N . TYR A 1 101 ? 11.316 6.593 -10.082 1.00 96.69 101 TYR A N 1
ATOM 731 C CA . TYR A 1 101 ? 11.710 6.791 -8.689 1.00 96.69 101 TYR A CA 1
ATOM 732 C C . TYR A 1 101 ? 10.508 7.001 -7.761 1.00 96.69 101 TYR A C 1
ATOM 734 O O . TYR A 1 101 ? 10.354 6.270 -6.782 1.00 96.69 101 TYR A O 1
ATOM 742 N N . TYR A 1 102 ? 9.624 7.956 -8.071 1.00 96.88 102 TYR A N 1
ATOM 743 C CA . TYR A 1 102 ? 8.454 8.241 -7.235 1.00 96.88 102 TYR A CA 1
ATOM 744 C C . TYR A 1 102 ? 7.416 7.117 -7.273 1.00 96.88 102 TYR A C 1
ATOM 746 O O . TYR A 1 102 ? 6.758 6.866 -6.264 1.00 96.88 102 TYR A O 1
ATOM 754 N N . GLY A 1 103 ? 7.312 6.398 -8.393 1.00 96.50 103 GLY A N 1
ATOM 755 C CA . GLY A 1 103 ? 6.499 5.192 -8.512 1.00 96.50 103 GLY A CA 1
ATOM 756 C C . GLY A 1 103 ? 6.979 4.075 -7.593 1.00 96.50 103 GLY A C 1
ATOM 757 O O . GLY A 1 103 ? 6.182 3.495 -6.853 1.00 96.50 103 GLY A O 1
ATOM 758 N N . TRP A 1 104 ? 8.285 3.805 -7.607 1.00 97.38 104 TRP A N 1
ATOM 759 C CA . TRP A 1 104 ? 8.930 2.824 -6.736 1.00 97.38 104 TRP A CA 1
ATOM 760 C C . TRP A 1 104 ? 8.811 3.210 -5.258 1.00 97.38 104 TRP A C 1
ATOM 762 O O . TRP A 1 104 ? 8.330 2.413 -4.451 1.00 97.38 104 TRP A O 1
ATOM 772 N N . LEU A 1 105 ? 9.187 4.444 -4.908 1.00 98.19 105 LEU A N 1
ATOM 773 C CA . LEU A 1 105 ? 9.141 4.945 -3.535 1.00 98.19 105 LEU A CA 1
ATOM 774 C C . LEU A 1 105 ? 7.707 4.948 -2.997 1.00 98.19 105 LEU A C 1
ATOM 776 O O . LEU A 1 105 ? 7.458 4.442 -1.905 1.00 98.19 105 LEU A O 1
ATOM 780 N N . GLY A 1 106 ? 6.755 5.458 -3.784 1.00 98.06 106 GLY A N 1
ATOM 781 C CA . GLY A 1 106 ? 5.339 5.466 -3.428 1.00 98.06 106 GLY A CA 1
ATOM 782 C C . GLY A 1 106 ? 4.792 4.058 -3.195 1.00 98.06 106 GLY A C 1
ATOM 783 O O . GLY A 1 106 ? 4.092 3.823 -2.213 1.00 98.06 106 GLY A O 1
ATOM 784 N N . GLY A 1 107 ? 5.185 3.093 -4.033 1.00 97.69 107 GLY A N 1
ATOM 785 C CA . GLY A 1 107 ? 4.821 1.689 -3.855 1.00 97.69 107 GLY A CA 1
ATOM 786 C C . GLY A 1 107 ? 5.322 1.098 -2.532 1.00 97.69 107 GLY A C 1
ATOM 787 O O . GLY A 1 107 ? 4.563 0.423 -1.832 1.00 97.69 107 GLY A O 1
ATOM 788 N N . TRP A 1 108 ? 6.573 1.368 -2.148 1.00 98.31 108 TRP A N 1
ATOM 789 C CA . TRP A 1 108 ? 7.119 0.903 -0.866 1.00 98.31 108 TRP A CA 1
ATOM 790 C C . TRP A 1 108 ? 6.473 1.583 0.340 1.00 98.31 108 TRP A C 1
ATOM 792 O O . TRP A 1 108 ? 6.149 0.895 1.306 1.00 98.31 108 TRP A O 1
ATOM 802 N N . LEU A 1 109 ? 6.227 2.896 0.274 1.00 98.25 109 LEU A N 1
ATOM 803 C CA . LEU A 1 109 ? 5.505 3.626 1.323 1.00 98.25 109 LEU A CA 1
ATOM 804 C C . LEU A 1 109 ? 4.084 3.081 1.507 1.00 98.25 109 LEU A C 1
ATOM 806 O O . LEU A 1 109 ? 3.662 2.848 2.639 1.00 98.25 109 LEU A O 1
ATOM 810 N N . ALA A 1 110 ? 3.385 2.799 0.402 1.00 97.94 110 ALA A N 1
ATOM 811 C CA . ALA A 1 110 ? 2.073 2.164 0.428 1.00 97.94 110 ALA A CA 1
ATOM 812 C C . ALA A 1 110 ? 2.139 0.784 1.098 1.00 97.94 110 ALA A C 1
ATOM 814 O O . ALA A 1 110 ? 1.413 0.502 2.046 1.00 97.94 110 ALA A O 1
ATOM 815 N N . SER A 1 111 ? 3.070 -0.062 0.663 1.00 98.06 111 SER A N 1
ATOM 816 C CA . SER A 1 111 ? 3.243 -1.412 1.214 1.00 98.06 111 SER A CA 1
ATOM 817 C C . SER A 1 111 ? 3.536 -1.386 2.720 1.00 98.06 111 SER A C 1
ATOM 819 O O . SER A 1 111 ? 2.913 -2.120 3.487 1.00 98.06 111 SER A O 1
ATOM 821 N N . PHE A 1 112 ? 4.435 -0.493 3.150 1.00 98.12 112 PHE A N 1
ATOM 822 C CA . PHE A 1 112 ? 4.775 -0.285 4.556 1.00 98.12 112 PHE A CA 1
ATOM 823 C C . PHE A 1 112 ? 3.567 0.179 5.372 1.00 98.12 112 PHE A C 1
ATOM 825 O O . PHE A 1 112 ? 3.266 -0.416 6.406 1.00 98.12 112 PHE A O 1
ATOM 832 N N . GLY A 1 113 ? 2.851 1.204 4.904 1.00 97.06 113 GLY A N 1
ATOM 833 C CA . GLY A 1 113 ? 1.685 1.740 5.602 1.00 97.06 113 GLY A CA 1
ATOM 834 C C . GLY A 1 113 ? 0.537 0.733 5.703 1.00 97.06 113 GLY A C 1
ATOM 835 O O . GLY A 1 113 ? -0.123 0.665 6.735 1.00 97.06 113 GLY A O 1
ATOM 836 N N . ALA A 1 114 ? 0.307 -0.087 4.672 1.00 96.06 114 ALA A N 1
ATOM 837 C CA . ALA A 1 114 ? -0.698 -1.152 4.714 1.00 96.06 114 ALA A CA 1
ATOM 838 C C . ALA A 1 114 ? -0.321 -2.247 5.725 1.00 96.06 114 ALA A C 1
ATOM 840 O O . ALA A 1 114 ? -1.126 -2.592 6.589 1.00 96.06 114 ALA A O 1
ATOM 841 N N . ALA A 1 115 ? 0.918 -2.750 5.662 1.00 97.38 115 ALA A N 1
ATOM 842 C CA . ALA A 1 115 ? 1.378 -3.809 6.556 1.00 97.38 115 ALA A CA 1
ATOM 843 C C . ALA A 1 115 ? 1.369 -3.365 8.026 1.00 97.38 115 ALA A C 1
ATOM 845 O O . ALA A 1 115 ? 0.897 -4.091 8.898 1.00 97.38 115 ALA A O 1
ATOM 846 N N . THR A 1 116 ? 1.854 -2.154 8.307 1.00 96.50 116 THR A N 1
ATOM 847 C CA . THR A 1 116 ? 1.921 -1.627 9.678 1.00 96.50 116 THR A CA 1
ATOM 848 C C . THR A 1 116 ? 0.556 -1.249 10.243 1.00 96.50 116 THR A C 1
ATOM 850 O O . THR A 1 116 ? 0.361 -1.428 11.439 1.00 96.50 116 THR A O 1
ATOM 853 N N . GLN A 1 117 ? -0.422 -0.842 9.424 1.00 92.81 117 GLN A N 1
ATOM 854 C CA . GLN A 1 117 ? -1.820 -0.730 9.870 1.00 92.81 117 GLN A CA 1
ATOM 855 C C . GLN A 1 117 ? -2.427 -2.083 10.262 1.00 92.81 117 GLN A C 1
ATOM 857 O O . GLN A 1 117 ? -3.266 -2.125 11.159 1.00 92.81 117 GLN A O 1
ATOM 862 N N . GLY A 1 118 ? -2.008 -3.177 9.615 1.00 90.75 118 GLY A N 1
ATOM 863 C CA . GLY A 1 118 ? -2.383 -4.535 10.016 1.00 90.75 118 GLY A CA 1
ATOM 864 C C . GLY A 1 118 ? -1.743 -4.971 11.339 1.00 90.75 118 GLY A C 1
ATOM 865 O O . GLY A 1 118 ? -2.353 -5.711 12.097 1.00 90.75 118 GLY A O 1
ATOM 866 N N . LEU A 1 119 ? -0.537 -4.491 11.657 1.00 93.31 119 LEU A N 1
ATOM 867 C CA . LEU A 1 119 ? 0.151 -4.804 12.922 1.00 93.31 119 LEU A CA 1
ATOM 868 C C . LEU A 1 119 ? -0.288 -3.908 14.086 1.00 93.31 119 LEU A C 1
ATOM 870 O O . LEU A 1 119 ? -0.369 -4.354 15.227 1.00 93.31 119 LEU A O 1
ATOM 874 N N . VAL A 1 120 ? -0.532 -2.632 13.802 1.00 92.19 120 VAL A N 1
ATOM 875 C CA . VAL A 1 120 ? -0.903 -1.606 14.774 1.00 92.19 120 VAL A CA 1
ATOM 876 C C . VAL A 1 120 ? -2.290 -1.123 14.400 1.00 92.19 120 VAL A C 1
ATOM 878 O O . VAL A 1 120 ? -2.430 -0.221 13.581 1.00 92.19 120 VAL A O 1
ATOM 881 N N . THR A 1 121 ? -3.315 -1.746 14.969 1.00 88.88 121 THR A N 1
ATOM 882 C CA . THR A 1 121 ? -4.731 -1.414 14.751 1.00 88.88 121 THR A CA 1
ATOM 883 C C . THR A 1 121 ? -5.166 -0.214 15.586 1.00 88.88 121 THR A C 1
ATOM 885 O O . THR A 1 121 ? -4.438 0.233 16.472 1.00 88.88 121 THR A O 1
ATOM 888 N N . LEU A 1 122 ? -6.348 0.340 15.311 1.00 86.88 122 LEU A N 1
ATOM 889 C CA . LEU A 1 122 ? -6.931 1.361 16.182 1.00 86.88 122 LEU A CA 1
ATOM 890 C C . LEU A 1 122 ? -7.263 0.787 17.561 1.00 86.88 122 LEU A C 1
ATOM 892 O O . LEU A 1 122 ? -7.568 -0.394 17.701 1.00 86.88 122 LEU A O 1
ATOM 896 N N . GLU A 1 123 ? -7.222 1.642 18.582 1.00 85.50 123 GLU A N 1
ATOM 897 C CA . GLU A 1 123 ? -7.629 1.238 19.925 1.00 85.50 123 GLU A CA 1
ATOM 898 C C . GLU A 1 123 ? -9.118 0.867 19.994 1.00 85.50 123 GLU A C 1
ATOM 900 O O . GLU A 1 123 ? -9.972 1.475 19.336 1.00 85.50 123 GLU A O 1
ATOM 905 N N . SER A 1 124 ? -9.441 -0.083 20.871 1.00 79.00 124 SER A N 1
ATOM 906 C CA . SER A 1 124 ? -10.822 -0.418 21.213 1.00 79.00 124 SER A CA 1
ATOM 907 C C . SER A 1 124 ? -11.578 0.809 21.731 1.00 79.00 124 SER A C 1
ATOM 909 O O . SER A 1 124 ? -11.069 1.548 22.576 1.00 79.00 124 SER A O 1
ATOM 911 N N . GLY A 1 125 ? -12.811 1.020 21.266 1.00 74.12 125 GLY A N 1
ATOM 912 C CA . GLY A 1 125 ? -13.659 2.116 21.750 1.00 74.12 125 GLY A CA 1
ATOM 913 C C . GLY A 1 125 ? -13.330 3.498 21.172 1.00 74.12 125 GLY A C 1
ATOM 914 O O . GLY A 1 125 ? -13.862 4.498 21.658 1.00 74.12 125 GLY A O 1
ATOM 915 N N . ILE A 1 126 ? -12.515 3.577 20.111 1.00 79.38 126 ILE A N 1
ATOM 916 C CA . ILE A 1 126 ? -12.198 4.829 19.402 1.00 79.38 126 ILE A CA 1
ATOM 917 C C . ILE A 1 126 ? -13.453 5.626 19.001 1.00 79.38 126 ILE A C 1
ATOM 919 O O . ILE A 1 126 ? -13.482 6.846 19.135 1.00 79.38 126 ILE A O 1
ATOM 923 N N . LEU A 1 127 ? -14.528 4.940 18.598 1.00 75.19 127 LEU A N 1
ATOM 924 C CA . LEU A 1 127 ? -15.810 5.565 18.254 1.00 75.19 127 LEU A CA 1
ATOM 925 C C . LEU A 1 127 ? -16.460 6.263 19.458 1.00 75.19 127 LEU A C 1
ATOM 927 O O . LEU A 1 127 ? -16.969 7.373 19.324 1.00 75.19 127 LEU A O 1
ATOM 931 N N . GLY A 1 128 ? -16.394 5.651 20.644 1.00 74.25 128 GLY A N 1
ATOM 932 C CA . GLY A 1 128 ? -16.891 6.250 21.883 1.00 74.25 128 GLY A CA 1
ATOM 933 C C . GLY A 1 128 ? -16.064 7.464 22.311 1.00 74.25 128 GLY A C 1
ATOM 934 O O . GLY A 1 128 ? -16.620 8.460 22.773 1.00 74.25 128 GLY A O 1
ATOM 935 N N . LYS A 1 129 ? -14.742 7.431 22.094 1.00 77.44 129 LYS A N 1
ATOM 936 C CA . LYS A 1 129 ? -13.859 8.584 22.344 1.00 77.44 129 LYS A CA 1
ATOM 937 C C . LYS A 1 129 ? -14.167 9.757 21.412 1.00 77.44 129 LYS A C 1
ATOM 939 O O . LYS A 1 129 ? -14.282 10.886 21.879 1.00 77.44 129 LYS A O 1
ATOM 944 N N . ILE A 1 130 ? -14.381 9.478 20.123 1.00 75.25 130 ILE A N 1
ATOM 945 C CA . ILE A 1 130 ? -14.795 10.488 19.136 1.00 75.25 130 ILE A CA 1
ATOM 946 C C . ILE A 1 130 ? -16.152 11.092 19.527 1.00 75.25 130 ILE A C 1
ATOM 948 O O . ILE A 1 130 ? -16.296 12.312 19.536 1.00 75.25 130 ILE A O 1
ATOM 952 N N . ALA A 1 131 ? -17.128 10.260 19.902 1.00 74.12 131 ALA A N 1
ATOM 953 C CA . ALA A 1 131 ? -18.466 10.718 20.279 1.00 74.12 131 ALA A CA 1
ATOM 954 C C . ALA A 1 131 ? -18.490 11.543 21.580 1.00 74.12 131 ALA A C 1
ATOM 956 O O . ALA A 1 131 ? -19.282 12.472 21.705 1.00 74.12 131 ALA A O 1
ATOM 957 N N . SER A 1 132 ? -17.619 11.224 22.541 1.00 77.06 132 SER A N 1
ATOM 958 C CA . SER A 1 132 ? -17.527 11.918 23.836 1.00 77.06 132 SER A CA 1
ATOM 959 C C . SER A 1 132 ? -16.660 13.182 23.811 1.00 77.06 132 SER A C 1
ATOM 961 O O . SER A 1 132 ? -16.469 13.797 24.858 1.00 77.06 132 SER A O 1
ATOM 963 N N . ALA A 1 133 ? -16.118 13.567 22.646 1.00 72.38 133 ALA A N 1
ATOM 964 C CA . ALA A 1 133 ? -15.126 14.638 22.508 1.00 72.38 133 ALA A CA 1
ATOM 965 C C . ALA A 1 133 ? -13.922 14.487 23.465 1.00 72.38 133 ALA A C 1
ATOM 967 O O . ALA A 1 133 ? -13.259 15.467 23.813 1.00 72.38 133 ALA A O 1
ATOM 968 N N . SER A 1 134 ? -13.627 13.254 23.892 1.00 72.44 134 SER A N 1
ATOM 969 C CA . SER A 1 134 ? -12.458 12.952 24.709 1.00 72.44 134 SER A CA 1
ATOM 970 C C . SER A 1 134 ? -11.210 13.080 23.839 1.00 72.44 134 SER A C 1
ATOM 972 O O . SER A 1 134 ? -11.099 12.448 22.788 1.00 72.44 134 SER A O 1
ATOM 974 N N . SER A 1 135 ? -10.283 13.945 24.248 1.00 65.06 135 SER A N 1
ATOM 975 C CA . SER A 1 135 ? -9.199 14.422 23.385 1.00 65.06 135 SER A CA 1
ATOM 976 C C . SER A 1 135 ? -7.986 13.496 23.317 1.00 65.06 135 SER A C 1
ATOM 978 O O . SER A 1 135 ? -7.145 13.661 22.430 1.00 65.06 135 SER A O 1
ATOM 980 N N . GLU A 1 136 ? -7.860 12.520 24.220 1.00 84.69 136 GLU A N 1
ATOM 981 C CA . GLU A 1 136 ? -6.627 11.745 24.323 1.00 84.69 136 GLU A CA 1
ATOM 982 C C . GLU A 1 136 ? -6.709 10.392 23.601 1.00 84.69 136 GLU A C 1
ATOM 984 O O . GLU A 1 136 ? -7.143 9.358 24.124 1.00 84.69 136 GLU A O 1
ATOM 989 N N . LEU A 1 137 ? -6.249 10.420 22.348 1.00 84.25 137 LEU A N 1
ATOM 990 C CA . LEU A 1 137 ? -5.928 9.223 21.576 1.00 84.25 137 LEU A CA 1
ATOM 991 C C . LEU A 1 137 ? -4.744 8.494 22.212 1.00 84.25 137 LEU A C 1
ATOM 993 O O . LEU A 1 137 ? -3.726 9.121 22.541 1.00 84.25 137 LEU A O 1
ATOM 997 N N . SER A 1 138 ? -4.835 7.166 22.306 1.00 90.06 138 SER A N 1
ATOM 998 C CA . SER A 1 138 ? -3.675 6.366 22.701 1.00 90.06 138 SER A CA 1
ATOM 999 C C . SER A 1 138 ? -2.532 6.508 21.693 1.00 90.06 138 SER A C 1
ATOM 1001 O O . SER A 1 138 ? -2.723 6.854 20.522 1.00 90.06 138 SER A O 1
ATOM 1003 N N . VAL A 1 139 ? -1.312 6.211 22.144 1.00 91.44 139 VAL A N 1
ATOM 1004 C CA . VAL A 1 139 ? -0.130 6.167 21.270 1.00 91.44 139 VAL A CA 1
ATOM 1005 C C . VAL A 1 139 ? -0.350 5.190 20.109 1.00 91.44 139 VAL A C 1
ATOM 1007 O O . VAL A 1 139 ? 0.002 5.514 18.979 1.00 91.44 139 VAL A O 1
ATOM 1010 N N . GLN A 1 140 ? -1.006 4.053 20.356 1.00 91.31 140 GLN A N 1
ATOM 1011 C CA . GLN A 1 140 ? -1.371 3.078 19.326 1.00 91.31 140 GLN A CA 1
ATOM 1012 C C . GLN A 1 140 ? -2.241 3.704 18.223 1.00 91.31 140 GLN A C 1
ATOM 1014 O O . GLN A 1 140 ? -1.887 3.613 17.050 1.00 91.31 140 GLN A O 1
ATOM 1019 N N . SER A 1 141 ? -3.324 4.405 18.581 1.00 90.44 141 SER A N 1
ATOM 1020 C CA . SER A 1 141 ? -4.188 5.092 17.607 1.00 90.44 141 SER A CA 1
ATOM 1021 C C . SER A 1 141 ? -3.439 6.162 16.809 1.00 90.44 141 SER A C 1
ATOM 1023 O O . SER A 1 141 ? -3.623 6.271 15.596 1.00 90.44 141 SER A O 1
ATOM 1025 N N . LYS A 1 142 ? -2.564 6.936 17.469 1.00 92.06 142 LYS A N 1
ATOM 1026 C CA . LYS A 1 142 ? -1.721 7.948 16.807 1.00 92.06 142 LYS A CA 1
ATOM 1027 C C . LYS A 1 142 ? -0.771 7.301 15.793 1.00 92.06 142 LYS A C 1
ATOM 1029 O O . LYS A 1 142 ? -0.644 7.792 14.675 1.00 92.06 142 LYS A O 1
ATOM 1034 N N . LEU A 1 143 ? -0.145 6.181 16.160 1.00 94.81 143 LEU A N 1
ATOM 1035 C CA . LEU A 1 143 ? 0.730 5.416 15.270 1.00 94.81 143 LEU A CA 1
ATOM 1036 C C . LEU A 1 143 ? -0.042 4.811 14.093 1.00 94.81 143 LEU A C 1
ATOM 1038 O O . LEU A 1 143 ? 0.391 4.971 12.957 1.00 94.81 143 LEU A O 1
ATOM 1042 N N . HIS A 1 144 ? -1.207 4.198 14.328 1.00 93.69 144 HIS A N 1
ATOM 1043 C CA . HIS A 1 144 ? -2.064 3.673 13.259 1.00 93.69 144 HIS A CA 1
ATOM 1044 C C . HIS A 1 144 ? -2.406 4.755 12.226 1.00 93.69 144 HIS A C 1
ATOM 1046 O O . HIS A 1 144 ? -2.256 4.541 11.026 1.00 93.69 144 HIS A O 1
ATOM 1052 N N . GLN A 1 145 ? -2.818 5.944 12.682 1.00 92.06 145 GLN A N 1
ATOM 1053 C CA . GLN A 1 145 ? -3.122 7.071 11.793 1.00 92.06 145 GLN A CA 1
ATOM 1054 C C . GLN A 1 145 ? -1.884 7.558 11.026 1.00 92.06 145 GLN A C 1
ATOM 1056 O O . GLN A 1 145 ? -1.982 7.864 9.837 1.00 92.06 145 GLN A O 1
ATOM 1061 N N . ALA A 1 146 ? -0.709 7.585 11.662 1.00 95.19 146 ALA A N 1
ATOM 1062 C CA . ALA A 1 146 ? 0.544 7.901 10.979 1.00 95.19 146 ALA A CA 1
ATOM 1063 C C . ALA A 1 146 ? 0.883 6.860 9.891 1.00 95.19 146 ALA A C 1
ATOM 1065 O O . ALA A 1 146 ? 1.266 7.229 8.782 1.00 95.19 146 ALA A O 1
ATOM 1066 N N . PHE A 1 147 ? 0.681 5.567 10.155 1.00 96.12 147 PHE A N 1
ATOM 1067 C CA . PHE A 1 147 ? 0.858 4.500 9.162 1.00 96.12 147 PHE A CA 1
ATOM 1068 C C . PHE A 1 147 ? -0.162 4.571 8.022 1.00 96.12 147 PHE A C 1
ATOM 1070 O O . PHE A 1 147 ? 0.200 4.370 6.860 1.00 96.12 147 PHE A O 1
ATOM 1077 N N . ALA A 1 148 ? -1.406 4.949 8.321 1.00 94.19 148 ALA A N 1
ATOM 1078 C CA . ALA A 1 148 ? -2.408 5.253 7.306 1.00 94.19 148 ALA A CA 1
ATOM 1079 C C . ALA A 1 148 ? -1.969 6.408 6.399 1.00 94.19 148 ALA A C 1
ATOM 1081 O O . ALA A 1 148 ? -2.116 6.320 5.179 1.00 94.19 148 ALA A O 1
ATOM 1082 N N . LEU A 1 149 ? -1.355 7.456 6.956 1.00 95.56 149 LEU A N 1
ATOM 1083 C CA . LEU A 1 149 ? -0.804 8.552 6.160 1.00 95.56 149 LEU A CA 1
ATOM 1084 C C . LEU A 1 149 ? 0.290 8.064 5.200 1.00 95.56 149 LEU A C 1
ATOM 1086 O O . LEU A 1 149 ? 0.251 8.418 4.023 1.00 95.56 149 LEU A O 1
ATOM 1090 N N . PHE A 1 150 ? 1.219 7.214 5.656 1.00 97.38 150 PHE A N 1
ATOM 1091 C CA . PHE A 1 150 ? 2.221 6.602 4.772 1.00 97.38 150 PHE A CA 1
ATOM 1092 C C . PHE A 1 150 ? 1.576 5.790 3.645 1.00 97.38 150 PHE A C 1
ATOM 1094 O O . PHE A 1 150 ? 2.009 5.901 2.496 1.00 97.38 150 PHE A O 1
ATOM 1101 N N . PHE A 1 151 ? 0.516 5.032 3.952 1.00 96.75 151 PHE A N 1
ATOM 1102 C CA . PHE A 1 151 ? -0.233 4.280 2.948 1.00 96.75 151 PHE A CA 1
ATOM 1103 C C . PHE A 1 151 ? -0.815 5.199 1.869 1.00 96.75 151 PHE A C 1
ATOM 1105 O O . PHE A 1 151 ? -0.496 5.052 0.689 1.00 96.75 151 PHE A O 1
ATOM 1112 N N . PHE A 1 152 ? -1.624 6.183 2.271 1.00 96.25 152 PHE A N 1
ATOM 1113 C CA . PHE A 1 152 ? -2.306 7.075 1.334 1.00 96.25 152 PHE A CA 1
ATOM 1114 C C . PHE A 1 152 ? -1.336 7.948 0.537 1.00 96.25 152 PHE A C 1
ATOM 1116 O O . PHE A 1 152 ? -1.520 8.118 -0.670 1.00 96.25 152 PHE A O 1
ATOM 1123 N N . LEU A 1 153 ? -0.288 8.470 1.179 1.00 97.62 153 LEU A N 1
ATOM 1124 C CA . LEU A 1 153 ? 0.724 9.278 0.505 1.00 97.62 153 LEU A CA 1
ATOM 1125 C C . LEU A 1 153 ? 1.511 8.435 -0.506 1.00 97.62 153 LEU A C 1
ATOM 1127 O O . LEU A 1 153 ? 1.709 8.862 -1.643 1.00 97.62 153 LEU A O 1
ATOM 1131 N N . GLY A 1 154 ? 1.876 7.206 -0.131 1.00 97.94 154 GLY A N 1
ATOM 1132 C CA . GLY A 1 154 ? 2.510 6.246 -1.029 1.00 97.94 154 GLY A CA 1
ATOM 1133 C C . GLY A 1 154 ? 1.644 5.916 -2.245 1.00 97.94 154 GLY A C 1
ATOM 1134 O O . GLY A 1 154 ? 2.114 6.010 -3.382 1.00 97.94 154 GLY A O 1
ATOM 1135 N N . CYS A 1 155 ? 0.357 5.621 -2.030 1.00 96.81 155 CYS A N 1
ATOM 1136 C CA . CYS A 1 155 ? -0.606 5.397 -3.109 1.00 96.81 155 CYS A CA 1
ATOM 1137 C C . CYS A 1 155 ? -0.725 6.616 -4.029 1.00 96.81 155 CYS A C 1
ATOM 1139 O O . CYS A 1 155 ? -0.703 6.463 -5.248 1.00 96.81 155 CYS A O 1
ATOM 1141 N N . MET A 1 156 ? -0.811 7.826 -3.473 1.00 97.69 156 MET A N 1
ATOM 1142 C CA . MET A 1 156 ? -0.901 9.059 -4.256 1.00 97.69 156 MET A CA 1
ATOM 1143 C C . MET A 1 156 ? 0.351 9.284 -5.112 1.00 97.69 156 MET A C 1
ATOM 1145 O O . MET A 1 156 ? 0.230 9.563 -6.304 1.00 97.69 156 MET A O 1
ATOM 1149 N N . MET A 1 157 ? 1.546 9.106 -4.541 1.00 97.25 157 MET A N 1
ATOM 1150 C CA . MET A 1 157 ? 2.816 9.209 -5.269 1.00 97.25 157 MET A CA 1
ATOM 1151 C C . MET A 1 157 ? 2.922 8.162 -6.385 1.00 97.25 157 MET A C 1
ATOM 1153 O O . MET A 1 157 ? 3.287 8.4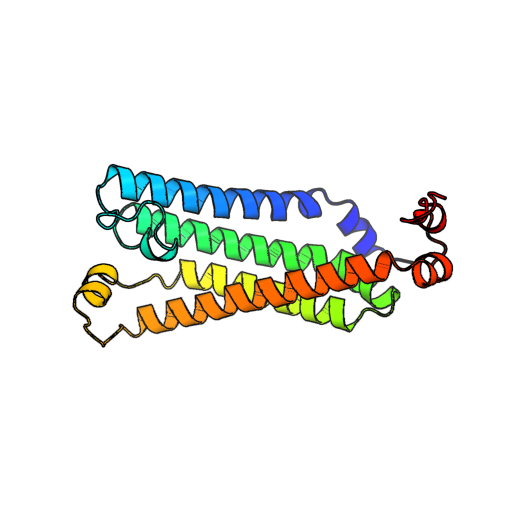89 -7.518 1.00 97.25 157 MET A O 1
ATOM 1157 N N . HIS A 1 158 ? 2.565 6.908 -6.090 1.00 95.88 158 HIS A N 1
ATOM 1158 C CA . HIS A 1 158 ? 2.593 5.819 -7.062 1.00 95.88 158 HIS A CA 1
ATOM 1159 C C . HIS A 1 158 ? 1.597 6.056 -8.205 1.00 95.88 158 HIS A C 1
ATOM 1161 O O . HIS A 1 158 ? 1.982 6.100 -9.371 1.00 95.88 158 HIS A O 1
ATOM 1167 N N . CYS A 1 159 ? 0.323 6.287 -7.888 1.00 94.12 159 CYS A N 1
ATOM 1168 C CA . CYS A 1 159 ? -0.711 6.518 -8.891 1.00 94.12 159 CYS A CA 1
ATOM 1169 C C . CYS A 1 159 ? -0.445 7.791 -9.700 1.00 94.12 159 CYS A C 1
ATOM 1171 O O . CYS A 1 159 ? -0.610 7.779 -10.919 1.00 94.12 159 CYS A O 1
ATOM 1173 N N . GLY A 1 160 ? -0.003 8.871 -9.051 1.00 94.38 160 GLY A N 1
ATOM 1174 C CA . GLY A 1 160 ? 0.324 10.133 -9.712 1.00 94.38 160 GLY A CA 1
ATOM 1175 C C . GLY A 1 160 ? 1.463 9.982 -10.720 1.00 94.38 160 GLY A C 1
ATOM 1176 O O . GLY A 1 160 ? 1.312 10.372 -11.877 1.00 94.38 160 GLY A O 1
ATOM 1177 N N . SER A 1 161 ? 2.569 9.345 -10.320 1.00 94.31 161 SER A N 1
ATOM 1178 C CA . SER A 1 161 ? 3.717 9.104 -11.207 1.00 94.31 161 SER A CA 1
ATOM 1179 C C . SER A 1 161 ? 3.381 8.171 -12.373 1.00 94.31 161 SER A C 1
ATOM 1181 O O . SER A 1 161 ? 3.743 8.470 -13.511 1.00 94.31 161 SER A O 1
ATOM 1183 N N . MET A 1 162 ? 2.640 7.083 -12.133 1.00 91.06 162 MET A N 1
ATOM 1184 C CA . MET A 1 162 ? 2.219 6.168 -13.202 1.00 91.06 162 MET A CA 1
ATOM 1185 C C . MET A 1 162 ? 1.214 6.821 -14.155 1.00 91.06 162 MET A C 1
ATOM 1187 O O . MET A 1 162 ? 1.298 6.627 -15.367 1.00 91.06 162 MET A O 1
ATOM 1191 N N . THR A 1 163 ? 0.298 7.640 -13.635 1.00 91.38 163 THR A N 1
ATOM 1192 C CA . THR A 1 163 ? -0.656 8.402 -14.452 1.00 91.38 163 THR A CA 1
ATOM 1193 C C . THR A 1 163 ? 0.072 9.416 -15.327 1.00 91.38 163 THR A C 1
ATOM 1195 O O . THR A 1 163 ? -0.173 9.471 -16.531 1.00 91.38 163 THR A O 1
ATOM 1198 N N . TYR A 1 164 ? 1.012 10.174 -14.755 1.00 89.69 164 TYR A N 1
ATOM 1199 C CA . TYR A 1 164 ? 1.840 11.111 -15.511 1.00 89.69 164 TYR A CA 1
ATOM 1200 C C . TYR A 1 164 ? 2.645 10.393 -16.601 1.00 89.69 164 TYR A C 1
ATOM 1202 O O . TYR A 1 164 ? 2.602 10.805 -17.758 1.00 89.69 164 TYR A O 1
ATOM 1210 N N . ALA A 1 165 ? 3.304 9.279 -16.268 1.00 87.88 165 ALA A N 1
ATOM 1211 C CA . ALA A 1 165 ? 4.031 8.468 -17.241 1.00 87.88 165 ALA A CA 1
ATOM 1212 C C . ALA A 1 165 ? 3.113 7.953 -18.361 1.00 87.88 165 ALA A C 1
ATOM 1214 O O . ALA A 1 165 ? 3.471 8.031 -19.533 1.00 87.88 165 ALA A O 1
ATOM 1215 N N . ALA A 1 166 ? 1.902 7.492 -18.035 1.00 83.75 166 ALA A N 1
ATOM 1216 C CA . ALA A 1 166 ? 0.930 7.040 -19.027 1.00 83.75 166 ALA A CA 1
ATOM 1217 C C . ALA A 1 166 ? 0.479 8.172 -19.967 1.00 83.75 166 ALA A C 1
ATOM 1219 O O . ALA A 1 166 ? 0.371 7.955 -21.176 1.00 83.75 166 ALA A O 1
ATOM 1220 N N . PHE A 1 167 ? 0.243 9.380 -19.444 1.00 82.75 167 PHE A N 1
ATOM 1221 C CA . PHE A 1 167 ? -0.062 10.555 -20.267 1.00 82.75 167 PHE A CA 1
ATOM 1222 C C . PHE A 1 167 ? 1.129 10.978 -21.131 1.00 82.75 167 PHE A C 1
ATOM 1224 O O . PHE A 1 167 ? 0.950 11.262 -22.315 1.00 82.75 167 PHE A O 1
ATOM 1231 N N . TRP A 1 168 ? 2.342 10.963 -20.580 1.00 75.00 168 TRP A N 1
ATOM 1232 C CA . TRP A 1 168 ? 3.561 11.310 -21.306 1.00 75.00 168 TRP A CA 1
ATOM 1233 C C . TRP A 1 168 ? 3.870 10.320 -22.434 1.00 75.00 168 TRP A C 1
ATOM 1235 O O . TRP A 1 168 ? 4.168 10.727 -23.552 1.00 75.00 168 TRP A O 1
ATOM 1245 N N . CYS A 1 169 ? 3.695 9.020 -22.195 1.00 67.75 169 CYS A N 1
ATOM 1246 C CA . CYS A 1 169 ? 3.856 7.979 -23.212 1.00 67.75 169 CYS A CA 1
ATOM 1247 C C . CYS A 1 169 ? 2.810 8.061 -24.338 1.00 67.75 169 CYS A C 1
ATOM 1249 O O . CYS A 1 169 ? 3.043 7.547 -25.430 1.00 67.75 169 CYS A O 1
ATOM 1251 N N . ARG A 1 170 ? 1.665 8.720 -24.103 1.00 66.50 170 ARG A N 1
ATOM 1252 C CA . ARG A 1 170 ? 0.669 9.038 -25.142 1.00 66.50 170 ARG A CA 1
ATOM 1253 C C . ARG A 1 170 ? 1.024 10.288 -25.950 1.00 66.50 170 ARG A C 1
ATOM 1255 O O . ARG A 1 170 ? 0.323 10.590 -26.915 1.00 66.50 170 ARG A O 1
ATOM 1262 N N . ASN A 1 171 ? 2.084 11.013 -25.588 1.00 60.16 171 ASN A N 1
ATOM 1263 C CA . ASN A 1 171 ? 2.529 12.174 -26.342 1.00 60.16 171 ASN A CA 1
ATOM 1264 C C . ASN A 1 171 ? 3.096 11.714 -27.704 1.00 60.16 171 ASN A C 1
ATOM 1266 O O . ASN A 1 171 ? 4.067 10.951 -27.741 1.00 60.16 171 ASN A O 1
ATOM 1270 N N . PRO A 1 172 ? 2.513 12.150 -28.837 1.00 56.28 172 PRO A N 1
ATOM 1271 C CA . PRO A 1 172 ? 2.913 11.694 -30.168 1.00 56.28 172 PRO A CA 1
ATOM 1272 C C . PRO A 1 172 ? 4.381 11.998 -30.493 1.00 56.28 172 PRO A C 1
ATOM 1274 O O . PRO A 1 172 ? 5.005 11.229 -31.219 1.00 56.28 172 PRO A O 1
ATOM 1277 N N . THR A 1 173 ? 4.953 13.054 -29.909 1.00 53.53 173 THR A N 1
ATOM 1278 C CA . THR A 1 173 ? 6.374 13.401 -30.052 1.00 53.53 173 THR A CA 1
ATOM 1279 C C . THR A 1 173 ? 7.276 12.317 -29.453 1.00 53.53 173 THR A C 1
ATOM 1281 O O . THR A 1 173 ? 8.299 11.965 -30.032 1.00 53.53 173 THR A O 1
ATOM 1284 N N . PHE A 1 174 ? 6.863 11.715 -28.335 1.00 50.03 174 PHE A N 1
ATOM 1285 C CA . PHE A 1 174 ? 7.589 10.626 -27.687 1.00 50.03 174 PHE A CA 1
ATOM 1286 C C . PHE A 1 174 ? 7.401 9.291 -28.427 1.00 50.03 174 PHE A C 1
ATOM 1288 O O . PHE A 1 174 ? 8.374 8.592 -28.695 1.00 50.03 174 PHE A O 1
ATOM 1295 N N . ALA A 1 175 ? 6.174 8.971 -28.858 1.00 51.59 175 ALA A N 1
ATOM 1296 C CA . ALA A 1 175 ? 5.890 7.773 -29.658 1.00 51.59 175 ALA A CA 1
ATOM 1297 C C . ALA A 1 175 ? 6.674 7.733 -30.989 1.00 51.59 175 ALA A C 1
ATOM 1299 O O . ALA A 1 175 ? 7.042 6.651 -31.453 1.00 51.59 175 ALA A O 1
ATOM 1300 N N . GLN A 1 176 ? 6.950 8.903 -31.580 1.00 51.75 176 GLN A N 1
ATOM 1301 C CA . GLN A 1 176 ? 7.826 9.060 -32.746 1.00 51.75 176 GLN A CA 1
ATOM 1302 C C . GLN A 1 176 ? 9.311 8.843 -32.405 1.00 51.75 176 GLN A C 1
ATOM 1304 O O . GLN A 1 176 ? 10.011 8.192 -33.176 1.00 51.75 176 GLN A O 1
ATOM 1309 N N . LEU A 1 177 ? 9.777 9.319 -31.244 1.00 48.72 177 LEU A N 1
ATOM 1310 C CA . LEU A 1 177 ? 11.166 9.184 -30.775 1.00 48.72 177 LEU A CA 1
ATOM 1311 C C . LEU A 1 177 ? 11.582 7.733 -30.477 1.00 48.72 177 LEU A C 1
ATOM 1313 O O . LEU A 1 177 ? 12.731 7.374 -30.718 1.00 48.72 177 LEU A O 1
ATOM 1317 N N . ILE A 1 178 ? 10.668 6.887 -29.990 1.00 46.91 178 ILE A N 1
ATOM 1318 C CA . ILE A 1 178 ? 10.979 5.491 -29.618 1.00 46.91 178 ILE A CA 1
ATOM 1319 C C . ILE A 1 178 ? 10.581 4.445 -30.674 1.00 46.91 178 ILE A C 1
ATOM 1321 O O . ILE A 1 178 ? 10.633 3.247 -30.402 1.00 46.91 178 ILE A O 1
ATOM 1325 N N . GLY A 1 179 ? 10.149 4.868 -31.868 1.00 49.16 179 GLY A N 1
ATOM 1326 C CA . GLY A 1 179 ? 9.787 3.956 -32.965 1.00 49.16 179 GLY A CA 1
ATOM 1327 C C . GLY A 1 179 ? 8.633 2.994 -32.646 1.00 49.16 179 GLY A C 1
ATOM 1328 O O . GLY A 1 179 ? 8.498 1.948 -33.282 1.00 49.16 179 GLY A O 1
ATOM 1329 N N . HIS A 1 180 ? 7.803 3.308 -31.647 1.00 49.97 180 HIS A N 1
ATOM 1330 C CA . HIS A 1 180 ? 6.787 2.383 -31.155 1.00 49.97 180 HIS A CA 1
ATOM 1331 C C . HIS A 1 180 ? 5.536 2.406 -32.062 1.00 49.97 180 HIS A C 1
ATOM 1333 O O . HIS A 1 180 ? 5.091 3.481 -32.481 1.00 49.97 180 HIS A O 1
ATOM 1339 N N . PRO A 1 181 ? 4.885 1.252 -32.330 1.00 51.34 181 PRO A N 1
ATOM 1340 C CA . PRO A 1 181 ? 3.661 1.166 -33.139 1.00 51.34 181 PRO A CA 1
ATOM 1341 C C . PRO A 1 181 ? 2.461 2.034 -32.698 1.00 51.34 181 PRO A C 1
ATOM 1343 O O . PRO A 1 181 ? 1.530 2.196 -33.486 1.00 51.34 181 PRO A O 1
ATOM 1346 N N . TRP A 1 182 ? 2.470 2.654 -31.506 1.00 46.75 182 TRP A N 1
ATOM 1347 C CA . TRP A 1 182 ? 1.440 3.626 -31.088 1.00 46.75 182 TRP A CA 1
ATOM 1348 C C . TRP A 1 182 ? 1.482 4.939 -31.878 1.00 46.75 182 TRP A C 1
ATOM 1350 O O . TRP A 1 182 ? 0.500 5.672 -31.881 1.00 46.75 182 TRP A O 1
ATOM 1360 N N . SER A 1 183 ? 2.555 5.214 -32.626 1.00 48.62 183 SER A N 1
ATOM 1361 C CA . SER A 1 183 ? 2.584 6.293 -33.629 1.00 48.62 183 SER A CA 1
ATOM 1362 C C . SER A 1 183 ? 1.492 6.158 -34.705 1.00 48.62 183 SER A C 1
ATOM 1364 O O . SER A 1 183 ? 1.170 7.139 -35.375 1.00 48.62 183 SER A O 1
ATOM 1366 N N . LYS A 1 184 ? 0.899 4.962 -34.855 1.00 52.31 184 LYS A N 1
ATOM 1367 C CA . LYS A 1 184 ? -0.225 4.682 -35.759 1.00 52.31 184 LYS A CA 1
ATOM 1368 C C . LYS A 1 184 ? -1.601 4.755 -35.092 1.00 52.31 184 LYS A C 1
ATOM 1370 O O . LYS A 1 184 ? -2.601 4.559 -35.780 1.00 52.31 184 LYS A O 1
ATOM 1375 N N . TRP A 1 185 ? -1.689 4.998 -33.781 1.00 48.19 185 TRP A N 1
ATOM 1376 C CA . TRP A 1 185 ? -2.992 5.196 -33.149 1.00 48.19 185 TRP A CA 1
ATOM 1377 C C . TRP A 1 185 ? -3.631 6.488 -33.675 1.00 48.19 185 TRP A C 1
ATOM 1379 O O . TRP A 1 185 ? -2.944 7.509 -33.785 1.00 48.19 185 TRP A O 1
ATOM 1389 N N . 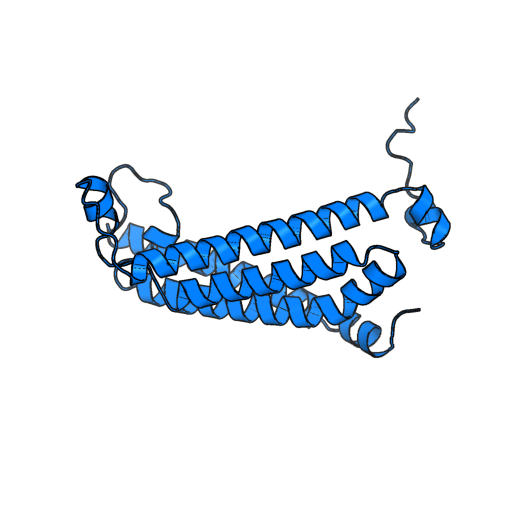PRO A 1 186 ? -4.929 6.460 -34.029 1.00 49.59 186 PRO A N 1
ATOM 1390 C CA . PRO A 1 186 ? -5.611 7.631 -34.554 1.00 49.59 186 PRO A CA 1
ATOM 1391 C C . PRO A 1 186 ? -5.508 8.760 -33.533 1.00 49.59 186 PRO A C 1
ATOM 1393 O O . PRO A 1 186 ? -5.839 8.585 -32.357 1.00 49.59 186 PRO A O 1
ATOM 1396 N N . LYS A 1 187 ? -5.011 9.918 -33.982 1.00 50.78 187 LYS A N 1
ATOM 1397 C CA . LYS A 1 187 ? -4.917 11.114 -33.145 1.00 50.78 187 LYS A CA 1
ATOM 1398 C C . LYS A 1 187 ? -6.299 11.379 -32.551 1.00 50.78 187 LYS A C 1
ATOM 1400 O O . LYS A 1 187 ? -7.269 11.536 -33.297 1.00 50.78 187 LYS A O 1
ATOM 1405 N N . ALA A 1 188 ? -6.386 11.429 -31.223 1.00 48.28 188 ALA A N 1
ATOM 1406 C CA . ALA A 1 188 ? -7.588 11.877 -30.535 1.00 48.28 188 ALA A CA 1
ATOM 1407 C C . ALA A 1 188 ? -7.874 13.314 -31.000 1.00 48.28 188 ALA A C 1
ATOM 1409 O O . ALA A 1 188 ? -7.176 14.244 -30.607 1.00 48.28 188 ALA A O 1
ATOM 1410 N N . GLY A 1 189 ? -8.817 13.463 -31.934 1.00 52.50 189 GLY A N 1
ATOM 1411 C CA . GLY A 1 189 ? -9.115 14.739 -32.586 1.00 52.50 189 GLY A CA 1
ATOM 1412 C C . GLY A 1 189 ? -9.216 14.720 -34.115 1.00 52.50 189 GLY A C 1
ATOM 1413 O O . GLY A 1 189 ? -9.621 15.734 -34.670 1.00 52.50 189 GLY A O 1
ATOM 1414 N N . SER A 1 190 ? -8.947 13.615 -34.830 1.00 45.97 190 SER A N 1
ATOM 1415 C CA . SER A 1 190 ? -9.217 13.563 -36.285 1.00 45.97 190 SER A CA 1
ATOM 1416 C C . SER A 1 190 ? -10.705 13.321 -36.593 1.00 45.97 190 SER A C 1
ATOM 1418 O O . SER A 1 190 ? -11.093 12.326 -37.204 1.00 45.97 190 SER A O 1
ATOM 1420 N N . LYS A 1 191 ? -11.558 14.231 -36.126 1.00 52.84 191 LYS A N 1
ATOM 1421 C CA . LYS A 1 191 ? -12.876 14.492 -36.706 1.00 52.84 191 LYS A CA 1
ATOM 1422 C C . LYS A 1 191 ? -13.055 16.004 -36.805 1.00 52.84 191 LYS A C 1
ATOM 1424 O O . LYS A 1 191 ? -13.681 16.606 -35.937 1.00 52.84 191 LYS A O 1
ATOM 1429 N N . ARG A 1 192 ? -12.502 16.589 -37.862 1.00 48.81 192 ARG A N 1
ATOM 1430 C CA . ARG A 1 192 ? -13.233 17.234 -38.965 1.00 48.81 192 ARG A CA 1
ATOM 1431 C C . ARG A 1 192 ? -12.235 17.694 -40.015 1.00 48.81 192 ARG A C 1
ATOM 1433 O O . ARG A 1 192 ? -11.183 18.230 -39.611 1.00 48.81 192 ARG A O 1
#

Organism: NCBI:txid878477

Secondary structure (DSSP, 8-state):
---HHHHHHHH-THHHHHHHHHHHHHHHHHHHHHHHHHHTT-SPTT-SS--HHHHTSSTTHHHHHHHHHHHHHHHHHHHHHHHHHHHHHHHHHTT-HHHHHHHHHHHHHHHHHHHHHHHSPPPTTHHHHHHTT-----HHHHHHHHHHHHHHHHHHHHHHHHHHHHHHHT-HHHHHHTT-GGGGSPPTT---

pLDDT: mean 84.63, std 14.67, range [45.97, 98.31]

InterPro domains:
  IPR019402 CWH43-like, N-terminal domain [PF10277] (16-169)

Sequence (192 aa):
MLPESAQECAKSPWLWAIPGIGAFCGTGTIAAVYHLAASGGHLPPNSTTPPISFLGVLEPEHTVYQLGFLVTGLLLAASVRLWSAVFAPLLTAAGLEQCAYYGWLGGWLASFGAATQGLVTLESGILGKIASASSELSVQSKLHQAFALFFFLGCMMHCGSMTYAAFWCRNPTFAQLIGHPWSKWPKAGSKR

Foldseek 3Di:
DADPQLVVLVPDPLLVVLVVVLVCLLVVLLVVLVVVCVVVVVDDPPDPDPDSLSSLQDPPSVLSQLVSLLSSLVSLVVNLVSCLSHVCVVCVVLVLNVLSVLLSQLSNLLSQLSNVCSVQGAYHCVVVCVVVVPPDGDPSNVVNVVSVVSNVSSVCSNCVSVVVSVVVCLPLVSCVVVVHPSVPPPPPPPDD

Radius of gyration: 21.02 Å; chains: 1; bounding box: 44×32×64 Å